Protein AF-A0A163IZD5-F1 (afdb_monomer)

Solvent-accessible surface area (backbone atoms only — not comparable to full-atom values): 11826 Å² total; per-residue (Å²): 109,70,66,59,50,54,53,51,47,51,53,47,50,55,51,39,52,50,50,53,55,50,51,56,51,38,63,76,67,68,58,55,70,70,59,52,55,54,45,51,55,49,44,55,51,43,53,52,53,49,52,51,53,49,54,53,49,52,54,47,50,54,54,51,65,76,58,60,75,79,86,60,71,90,82,60,59,55,81,28,48,69,87,51,91,68,54,59,88,94,51,72,64,25,87,34,44,64,61,47,51,54,52,44,53,48,51,36,54,76,70,71,46,59,53,65,83,42,46,67,66,45,47,52,66,19,30,71,78,31,71,67,58,44,52,51,39,56,76,76,52,55,94,64,84,60,46,47,74,58,46,50,52,52,52,39,58,75,61,22,54,72,63,35,37,50,50,30,51,53,49,60,73,68,64,70,83,54,99,85,55,55,66,67,62,48,50,53,52,50,53,53,43,51,51,51,31,58,57,48,66,59,72,80,111

Secondary structure (DSSP, 8-state):
-HHHHHHHHHHHHHHHHHHHHHHHHHHHTT--HHHHHHHHHHHHHHHHHHHHHHHHHHHHHHHHHTT------TTPPP--BTT-TT--TTSPPBSSHHHHHHHHHHHHHHTT--HHHHHHHHHHHHHTT-HHHHHHHHHHTTTS---HHHHHHHHHHHHTHHHHHHHHHHHHHH----TTS-HHHHHHHHHHHHHHHHHHTTS--

Radius of gyration: 31.73 Å; Cα contacts (8 Å, |Δi|>4): 146; chains: 1; bounding box: 68×37×87 Å

Nearest PDB structures (foldseek):
  8cwy-assembly1_B  TM=9.340E-01  e=9.723E-01  synthetic construct
  8cwy-assembly1_F  TM=9.052E-01  e=8.698E-01  synthetic construct
  8cwy-assembly1_H  TM=9.050E-01  e=1.149E+00  synthetic construct
  6b87-assembly1_A-2  TM=9.486E-01  e=1.518E+00  synthetic construct
  6x94-assembly1_A  TM=7.145E-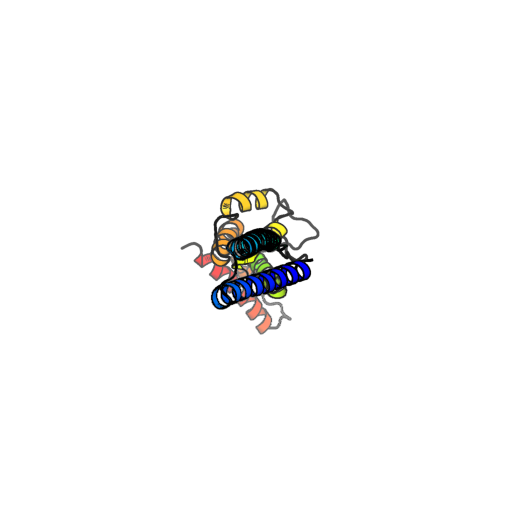01  e=3.132E+00  Methanosarcina mazei Go1

Mean predicted aligned error: 13.26 Å

pLDDT: mean 86.86, std 10.51, range [36.62, 97.0]

Structure (mmCI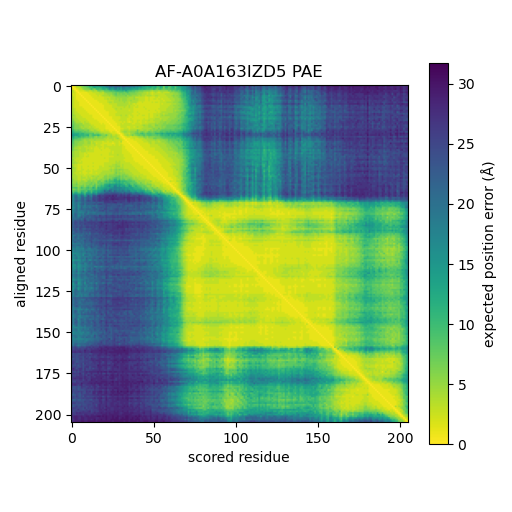F, N/CA/C/O backbone):
data_AF-A0A163IZD5-F1
#
_entry.id   AF-A0A163IZD5-F1
#
loop_
_atom_site.group_PDB
_atom_site.id
_atom_site.type_symbol
_atom_site.label_atom_id
_atom_site.label_alt_id
_atom_site.label_comp_id
_atom_site.label_asym_id
_atom_site.label_entity_id
_atom_site.label_seq_id
_atom_site.pdbx_PDB_ins_code
_atom_site.Cartn_x
_atom_site.Cartn_y
_atom_site.Cartn_z
_atom_site.occupancy
_atom_site.B_iso_or_equiv
_atom_site.auth_seq_id
_atom_site.auth_comp_id
_atom_site.auth_asym_id
_atom_site.auth_atom_id
_atom_site.pdbx_PDB_model_num
ATOM 1 N N . MET A 1 1 ? -6.064 -9.084 30.981 1.00 58.97 1 MET A N 1
ATOM 2 C CA . MET A 1 1 ? -6.571 -7.749 31.386 1.00 58.97 1 MET A CA 1
ATOM 3 C C . MET A 1 1 ? -7.933 -7.472 30.754 1.00 58.97 1 MET A C 1
ATOM 5 O O . MET A 1 1 ? -8.854 -7.180 31.496 1.00 58.97 1 MET A O 1
ATOM 9 N N . VAL A 1 2 ? -8.093 -7.632 29.431 1.00 63.34 2 VAL A N 1
ATOM 10 C CA . VAL A 1 2 ? -9.407 -7.524 28.755 1.00 63.34 2 VAL A CA 1
ATOM 11 C C . VAL A 1 2 ? -10.362 -8.642 29.182 1.00 63.34 2 VAL A C 1
ATOM 13 O O . VAL A 1 2 ? -11.496 -8.352 29.537 1.00 63.34 2 VAL A O 1
ATOM 16 N N . ASP A 1 3 ? -9.884 -9.888 29.254 1.00 74.62 3 ASP A N 1
ATOM 17 C CA . ASP A 1 3 ? -10.711 -11.030 29.686 1.00 74.62 3 ASP A CA 1
ATOM 18 C C . ASP A 1 3 ? -11.233 -10.843 31.118 1.00 74.62 3 ASP A C 1
ATOM 20 O O . ASP A 1 3 ? -12.408 -11.036 31.401 1.00 74.62 3 ASP A O 1
ATOM 24 N N . THR A 1 4 ? -10.385 -10.310 31.999 1.00 81.75 4 THR A N 1
ATOM 25 C CA . THR A 1 4 ? -10.730 -9.977 33.387 1.00 81.75 4 THR A CA 1
ATOM 26 C C . THR A 1 4 ? -11.803 -8.884 33.489 1.00 81.75 4 THR A C 1
ATOM 28 O O . THR A 1 4 ? -12.637 -8.921 34.394 1.00 81.75 4 THR A O 1
ATOM 31 N N . LEU A 1 5 ? -11.800 -7.906 32.573 1.00 82.75 5 LEU A N 1
ATOM 32 C CA . LEU A 1 5 ? -12.817 -6.850 32.505 1.00 82.75 5 LEU A CA 1
ATOM 33 C C . LEU A 1 5 ? -14.164 -7.400 32.006 1.00 82.75 5 LEU A C 1
ATOM 35 O O . LEU A 1 5 ? -15.208 -7.087 32.568 1.00 82.75 5 LEU A O 1
ATOM 39 N N . VAL A 1 6 ? -14.143 -8.269 30.995 1.00 87.06 6 VAL A N 1
ATOM 40 C CA . VAL A 1 6 ? -15.354 -8.935 30.484 1.00 87.06 6 VAL A CA 1
ATOM 41 C C . VAL A 1 6 ? -15.972 -9.842 31.552 1.00 87.06 6 VAL A C 1
ATOM 43 O O . VAL A 1 6 ? -17.185 -9.818 31.765 1.00 87.06 6 VAL A O 1
ATOM 46 N N . ASP A 1 7 ? -15.144 -10.587 32.285 1.00 88.69 7 ASP A N 1
ATOM 47 C CA . ASP A 1 7 ? -15.590 -11.446 33.382 1.00 88.69 7 ASP A CA 1
ATOM 48 C C . ASP A 1 7 ? -16.237 -10.649 34.519 1.00 88.69 7 ASP A C 1
ATOM 50 O O . ASP A 1 7 ? -17.283 -11.041 35.042 1.00 88.69 7 ASP A O 1
ATOM 54 N N . THR A 1 8 ? -15.658 -9.501 34.874 1.00 88.44 8 THR A N 1
ATOM 55 C CA . THR A 1 8 ? -16.213 -8.621 35.914 1.00 88.44 8 THR A CA 1
ATOM 56 C C . THR A 1 8 ? -17.492 -7.915 35.470 1.00 88.44 8 THR A C 1
ATOM 58 O O . THR A 1 8 ? -18.415 -7.782 36.276 1.00 88.44 8 THR A O 1
ATOM 61 N N . MET A 1 9 ? -17.608 -7.527 34.196 1.00 88.94 9 MET A N 1
ATOM 62 C CA . MET A 1 9 ? -18.856 -7.001 33.632 1.00 88.94 9 MET A CA 1
ATOM 63 C C . MET A 1 9 ? -19.981 -8.034 33.709 1.00 88.94 9 MET A C 1
ATOM 65 O O . MET A 1 9 ? -21.062 -7.721 34.206 1.00 88.94 9 MET A O 1
ATOM 69 N N . ARG A 1 10 ? -19.703 -9.276 33.294 1.00 91.56 10 ARG A N 1
ATOM 70 C CA . ARG A 1 10 ? -20.657 -10.389 33.356 1.00 91.56 10 ARG A CA 1
ATOM 71 C C . ARG A 1 10 ? -21.110 -10.675 34.789 1.00 91.56 10 ARG A C 1
ATOM 73 O O . ARG A 1 10 ? -22.307 -10.742 35.043 1.00 91.56 10 ARG A O 1
ATOM 80 N N . ALA A 1 11 ? -20.179 -10.752 35.739 1.00 91.94 11 ALA A N 1
ATOM 81 C CA . ALA A 1 11 ? -20.517 -10.950 37.150 1.00 91.94 11 ALA A CA 1
ATOM 82 C C . ALA A 1 11 ? -21.380 -9.802 37.716 1.00 91.94 11 ALA A C 1
ATOM 84 O O . ALA A 1 11 ? -22.306 -10.035 38.492 1.00 91.94 11 ALA A O 1
ATOM 85 N N . THR A 1 12 ? -21.109 -8.560 37.303 1.00 90.38 12 THR A N 1
ATOM 86 C CA . THR A 1 12 ? -21.896 -7.381 37.710 1.00 90.38 12 THR A CA 1
ATOM 87 C C . THR A 1 12 ? -23.309 -7.415 37.117 1.00 90.38 12 THR A C 1
ATOM 89 O O . THR A 1 12 ? -24.267 -7.026 37.784 1.00 90.38 12 THR A O 1
ATOM 92 N N . GLU A 1 13 ? -23.456 -7.901 35.883 1.00 92.31 13 GLU A N 1
ATOM 93 C CA . GLU A 1 13 ? -24.746 -8.068 35.206 1.00 92.31 13 GLU A CA 1
ATOM 94 C C . GLU A 1 13 ? -25.598 -9.160 35.864 1.00 92.31 13 GLU A C 1
ATOM 96 O O . GLU A 1 13 ? -26.774 -8.937 36.154 1.00 92.31 13 GLU A O 1
ATOM 101 N N . GLU A 1 14 ? -24.991 -10.302 36.190 1.00 93.19 14 GLU A N 1
ATOM 102 C CA . GLU A 1 14 ? -25.641 -11.381 36.941 1.00 93.19 14 GLU A CA 1
ATOM 103 C C . GLU A 1 14 ? -26.098 -10.914 38.329 1.00 93.19 14 GLU A C 1
ATOM 105 O O . GLU A 1 14 ? -27.206 -11.224 38.770 1.00 93.19 14 GLU A O 1
ATOM 110 N N . GLU A 1 15 ? -25.271 -10.135 39.027 1.00 92.12 15 GLU A N 1
ATOM 111 C CA . GLU A 1 15 ? -25.626 -9.583 40.334 1.00 92.12 15 GLU A CA 1
ATOM 112 C C . GLU A 1 15 ? -26.768 -8.561 40.228 1.00 92.12 15 GLU A C 1
ATOM 114 O O . GLU A 1 15 ? -27.688 -8.567 41.049 1.00 92.12 15 GLU A O 1
ATOM 119 N N . LEU A 1 16 ? -26.777 -7.728 39.182 1.00 91.81 16 LEU A N 1
ATOM 120 C CA . LEU A 1 16 ? -27.888 -6.818 38.911 1.00 91.81 16 LEU A CA 1
ATOM 121 C C . LEU A 1 16 ? -29.187 -7.601 38.672 1.00 91.81 16 LEU A C 1
ATOM 123 O O . LEU A 1 16 ? -30.202 -7.293 39.298 1.00 91.81 16 LEU A O 1
ATOM 127 N N . GLN A 1 17 ? -29.155 -8.659 37.860 1.00 91.81 17 GLN A N 1
ATOM 128 C CA . GLN A 1 17 ? -30.317 -9.526 37.634 1.00 91.81 17 GLN A CA 1
ATOM 129 C C . GLN A 1 17 ? -30.838 -10.151 38.934 1.00 91.81 17 GLN A C 1
ATOM 131 O O . GLN A 1 17 ? -32.048 -10.149 39.174 1.00 91.81 17 GLN A O 1
ATOM 136 N N . LYS A 1 18 ? -29.949 -10.606 39.827 1.00 92.38 18 LYS A N 1
ATOM 137 C CA . LYS A 1 18 ? -30.343 -11.111 41.154 1.00 92.38 18 LYS A CA 1
ATOM 138 C C . LYS A 1 18 ? -31.044 -10.042 41.991 1.00 92.38 18 LYS A C 1
ATOM 140 O O . LYS A 1 18 ? -32.047 -10.344 42.630 1.00 92.38 18 LYS A O 1
ATOM 145 N N . THR A 1 19 ? -30.573 -8.793 41.971 1.00 91.00 19 THR A N 1
ATOM 146 C CA . THR A 1 19 ? -31.232 -7.691 42.706 1.00 91.00 19 THR A CA 1
ATOM 147 C C . THR A 1 19 ? -32.578 -7.278 42.105 1.00 91.00 19 THR A C 1
ATOM 149 O O . THR A 1 19 ? -33.460 -6.794 42.817 1.00 91.00 19 THR A O 1
ATOM 152 N N . VAL A 1 20 ? -32.784 -7.491 40.804 1.00 89.81 20 VAL A N 1
ATOM 153 C CA . VAL A 1 20 ? -34.094 -7.312 40.159 1.00 89.81 20 VAL A CA 1
ATOM 154 C C . VAL A 1 20 ? -35.050 -8.434 40.569 1.00 89.81 20 VAL A C 1
ATOM 156 O O . VAL A 1 20 ? -36.180 -8.160 40.966 1.00 89.81 20 VAL A O 1
ATOM 159 N N . ALA A 1 21 ? -34.591 -9.686 40.576 1.00 90.50 21 ALA A N 1
ATOM 160 C CA . ALA A 1 21 ? -35.385 -10.812 41.070 1.00 90.50 21 ALA A CA 1
ATOM 161 C C . ALA A 1 21 ? -35.725 -10.666 42.568 1.00 90.50 21 ALA A C 1
ATOM 163 O O . ALA A 1 21 ? -36.847 -10.947 42.990 1.00 90.50 21 ALA A O 1
ATOM 164 N N . ALA A 1 22 ? -34.788 -10.160 43.375 1.00 89.12 22 ALA A N 1
ATOM 165 C CA . ALA A 1 22 ? -35.021 -9.861 44.786 1.00 89.12 22 ALA A CA 1
ATOM 166 C C . ALA A 1 22 ? -36.109 -8.792 44.978 1.00 89.12 22 ALA A C 1
ATOM 168 O O . ALA A 1 22 ? -36.955 -8.946 45.855 1.00 89.12 22 ALA A O 1
ATOM 169 N N . PHE A 1 23 ? -36.155 -7.764 44.122 1.00 88.38 23 PHE A N 1
ATOM 170 C CA . PHE A 1 23 ? -37.228 -6.763 44.135 1.00 88.38 23 PHE A CA 1
ATOM 171 C C . PHE A 1 23 ? -38.610 -7.401 43.950 1.00 88.38 23 PHE A C 1
ATOM 173 O O . PHE A 1 23 ? -39.530 -7.123 44.714 1.00 88.38 23 PHE A O 1
ATOM 180 N N . GLN A 1 24 ? -38.746 -8.314 42.984 1.00 88.56 24 GLN A N 1
ATOM 181 C CA . GLN A 1 24 ? -40.000 -9.037 42.741 1.00 88.56 24 GLN A CA 1
ATOM 182 C C . GLN A 1 24 ? -40.429 -9.859 43.966 1.00 88.56 24 GLN A C 1
ATOM 184 O O . GLN A 1 24 ? -41.607 -9.900 44.312 1.00 88.56 24 GLN A O 1
ATOM 189 N N . GLN A 1 25 ? -39.471 -10.467 44.670 1.00 89.31 25 GLN A N 1
ATOM 190 C CA . GLN A 1 25 ? -39.740 -11.206 45.907 1.00 89.31 25 GLN A CA 1
ATOM 191 C C . GLN A 1 25 ? -40.180 -10.298 47.064 1.00 89.31 25 GLN A C 1
ATOM 193 O O . GLN A 1 25 ? -41.021 -10.708 47.864 1.00 89.31 25 GLN A O 1
ATOM 198 N N . LEU A 1 26 ? -39.655 -9.073 47.155 1.00 89.88 26 LEU A N 1
ATOM 199 C CA . LEU A 1 26 ? -40.093 -8.084 48.149 1.00 89.88 26 LEU A CA 1
ATOM 200 C C . LEU A 1 26 ? -41.551 -7.658 47.922 1.00 89.88 26 LEU A C 1
ATOM 202 O O . LEU A 1 26 ? -42.291 -7.511 48.895 1.00 89.88 26 LEU A O 1
ATOM 206 N N . ILE A 1 27 ? -41.984 -7.545 46.658 1.00 87.06 27 ILE A N 1
ATOM 207 C CA . ILE A 1 27 ? -43.389 -7.280 46.298 1.00 87.06 27 ILE A CA 1
ATOM 208 C C . ILE A 1 27 ? -44.290 -8.415 46.794 1.00 87.06 27 ILE A C 1
ATOM 210 O O . ILE A 1 27 ? -45.276 -8.161 47.481 1.00 87.06 27 ILE A O 1
ATOM 214 N N . ILE A 1 28 ? -43.931 -9.669 46.495 1.00 88.88 28 ILE A N 1
ATOM 215 C CA . ILE A 1 28 ? -44.724 -10.851 46.879 1.00 88.88 28 ILE A CA 1
ATOM 216 C C . ILE A 1 28 ? -44.859 -10.966 48.404 1.00 88.88 28 ILE A C 1
ATOM 218 O O . ILE A 1 28 ? -45.906 -11.368 48.907 1.00 88.88 28 ILE A O 1
ATOM 222 N N . LYS A 1 29 ? -43.805 -10.616 49.148 1.00 89.06 29 LYS A N 1
ATOM 223 C CA . LYS A 1 29 ? -43.748 -10.750 50.612 1.00 89.06 29 LYS A CA 1
ATOM 224 C C . LYS A 1 29 ? -44.316 -9.553 51.380 1.00 89.06 29 LYS A C 1
ATOM 226 O O . LYS A 1 29 ? -44.345 -9.615 52.605 1.00 89.06 29 LYS A O 1
ATOM 231 N N . GLY A 1 30 ? -44.738 -8.484 50.700 1.00 85.62 30 GLY A N 1
ATOM 232 C CA . GLY A 1 30 ? -45.223 -7.265 51.356 1.00 85.62 30 GLY A CA 1
ATOM 233 C C . GLY A 1 30 ? -44.159 -6.608 52.241 1.00 85.62 30 GLY A C 1
ATOM 234 O O . GLY A 1 30 ? -44.434 -6.270 53.390 1.00 85.62 30 GLY A O 1
ATOM 235 N N . ALA A 1 31 ? -42.927 -6.500 51.735 1.00 88.31 31 ALA A N 1
ATOM 236 C CA . ALA A 1 31 ? -41.799 -5.948 52.482 1.00 88.31 31 ALA A CA 1
ATOM 237 C C . ALA A 1 31 ? -41.967 -4.454 52.820 1.00 88.31 31 ALA A C 1
ATOM 239 O O . ALA A 1 31 ? -42.833 -3.760 52.286 1.00 88.31 31 ALA A O 1
ATOM 240 N N . THR A 1 32 ? -41.118 -3.943 53.713 1.00 89.69 32 THR A N 1
ATOM 241 C CA . THR A 1 32 ? -41.196 -2.542 54.138 1.00 89.69 32 THR A CA 1
ATOM 242 C C . THR A 1 32 ? -40.611 -1.602 53.084 1.00 89.69 32 THR A C 1
ATOM 244 O O . THR A 1 32 ? -39.742 -1.989 52.303 1.00 89.69 32 THR A O 1
ATOM 247 N N . GLN A 1 33 ? -41.017 -0.327 53.102 1.00 87.62 33 GLN A N 1
ATOM 248 C CA . GLN A 1 33 ? -40.465 0.699 52.205 1.00 87.62 33 GLN A CA 1
ATOM 249 C C . GLN A 1 33 ? -38.930 0.771 52.272 1.00 87.62 33 GLN A C 1
ATOM 251 O O . GLN A 1 33 ? -38.260 0.904 51.254 1.00 87.62 33 GLN A O 1
ATOM 256 N N . LYS A 1 34 ? -38.362 0.584 53.468 1.00 90.69 34 LYS A N 1
ATOM 257 C CA . LYS A 1 34 ? -36.913 0.591 53.690 1.00 90.69 34 LYS A CA 1
ATOM 258 C C . LYS A 1 34 ? -36.189 -0.523 52.920 1.00 90.69 34 LYS A C 1
ATOM 260 O O . LYS A 1 34 ? -35.058 -0.317 52.482 1.00 90.69 34 LYS A O 1
ATOM 265 N N . ASP A 1 35 ? -36.826 -1.682 52.749 1.00 86.50 35 ASP A N 1
ATOM 266 C CA . ASP A 1 35 ? -36.262 -2.813 52.004 1.00 86.50 35 ASP A CA 1
ATOM 267 C C . ASP A 1 35 ? -36.266 -2.541 50.494 1.00 86.50 35 ASP A C 1
ATOM 269 O O . ASP A 1 35 ? -35.299 -2.864 49.797 1.00 86.50 35 ASP A O 1
ATOM 273 N N . PHE A 1 36 ? -37.319 -1.883 49.996 1.00 86.75 36 PHE A N 1
ATOM 274 C CA . PHE A 1 36 ? -37.397 -1.424 48.610 1.00 86.75 36 PHE A CA 1
ATOM 275 C C . PHE A 1 36 ? -36.333 -0.368 48.302 1.00 86.75 36 PHE A C 1
ATOM 277 O O . PHE A 1 36 ? -35.576 -0.541 47.344 1.00 86.75 36 PHE A O 1
ATOM 284 N N . ASP A 1 37 ? -36.199 0.651 49.154 1.00 89.00 37 ASP A N 1
ATOM 285 C CA . ASP A 1 37 ? -35.209 1.722 48.990 1.00 89.00 37 ASP A CA 1
ATOM 286 C C . ASP A 1 37 ? -33.770 1.165 48.992 1.00 89.00 37 ASP A C 1
ATOM 288 O O . ASP A 1 37 ? -32.909 1.580 48.208 1.00 89.00 37 ASP A O 1
ATOM 292 N N . ALA A 1 38 ? -33.487 0.183 49.859 1.00 89.88 38 ALA A N 1
ATOM 293 C CA . ALA A 1 38 ? -32.184 -0.475 49.917 1.00 89.88 38 ALA A CA 1
ATOM 294 C C . ALA A 1 38 ? -31.874 -1.261 48.632 1.00 89.88 38 ALA A C 1
ATOM 296 O O . ALA A 1 38 ? -30.744 -1.217 48.130 1.00 89.88 38 ALA A O 1
ATOM 297 N N . ASN A 1 39 ? -32.870 -1.960 48.083 1.00 90.56 39 ASN A N 1
ATOM 298 C CA . ASN A 1 39 ? -32.714 -2.716 46.848 1.00 90.56 39 ASN A CA 1
ATOM 299 C C . ASN A 1 39 ? -32.553 -1.798 45.627 1.00 90.56 39 ASN A C 1
ATOM 301 O O . ASN A 1 39 ? -31.664 -2.024 44.805 1.00 90.56 39 ASN A O 1
ATOM 305 N N . GLU A 1 40 ? -33.339 -0.725 45.539 1.00 90.31 40 GLU A N 1
ATOM 306 C CA . GLU A 1 40 ? -33.233 0.279 44.475 1.00 90.31 40 GLU A CA 1
ATOM 307 C C . GLU A 1 40 ? -31.857 0.964 44.487 1.00 90.31 40 GLU A C 1
ATOM 309 O O . GLU A 1 40 ? -31.196 1.082 43.451 1.00 90.31 40 GLU A O 1
ATOM 314 N N . LYS A 1 41 ? -31.338 1.312 45.672 1.00 92.38 41 LYS A N 1
ATOM 315 C CA . LYS A 1 41 ? -29.982 1.864 45.817 1.00 92.38 41 LYS A CA 1
ATOM 316 C C . LYS A 1 41 ? -28.899 0.891 45.336 1.00 92.38 41 LYS A C 1
ATOM 318 O O . LYS A 1 41 ? -27.899 1.317 44.742 1.00 92.38 41 LYS A O 1
ATOM 323 N N . ARG A 1 42 ? -29.086 -0.413 45.568 1.00 90.69 42 ARG A N 1
ATOM 324 C CA . ARG A 1 42 ? -28.165 -1.460 45.098 1.00 90.69 42 ARG A CA 1
ATOM 325 C C . ARG A 1 42 ? -28.223 -1.603 43.576 1.00 90.69 42 ARG A C 1
ATOM 327 O O . ARG A 1 42 ? -27.167 -1.591 42.945 1.00 90.69 42 ARG A O 1
ATOM 334 N N . GLN A 1 43 ? -29.420 -1.625 42.988 1.00 90.94 43 GLN A N 1
ATOM 335 C CA . GLN A 1 43 ? -29.607 -1.625 41.532 1.00 90.94 43 GLN A CA 1
ATOM 336 C C . GLN A 1 43 ? -28.958 -0.397 40.880 1.00 90.94 43 GLN A C 1
ATOM 338 O O . GLN A 1 43 ? -28.189 -0.537 39.931 1.00 90.94 43 GLN A O 1
ATOM 343 N N . ALA A 1 44 ? -29.183 0.800 41.430 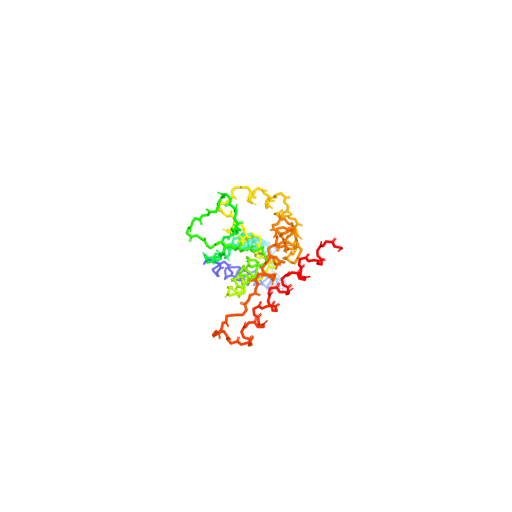1.00 91.25 44 ALA A N 1
ATOM 344 C CA . ALA A 1 44 ? -28.603 2.038 40.915 1.00 91.25 44 ALA A CA 1
ATOM 345 C C . ALA A 1 44 ? -27.066 2.025 40.954 1.00 91.25 44 ALA A C 1
ATOM 347 O O . ALA A 1 44 ? -26.413 2.508 40.028 1.00 91.25 44 ALA A O 1
ATOM 348 N N . THR A 1 45 ? -26.475 1.459 42.009 1.00 92.69 45 THR A N 1
ATOM 349 C CA . THR A 1 45 ? -25.016 1.320 42.131 1.00 92.69 45 THR A CA 1
ATOM 350 C C . THR A 1 45 ? -24.454 0.373 41.072 1.00 92.69 45 THR A C 1
ATOM 352 O O . THR A 1 45 ? -23.514 0.736 40.364 1.00 92.69 45 THR A O 1
ATOM 355 N N . LEU A 1 46 ? -25.055 -0.811 40.927 1.00 90.69 46 LEU A N 1
ATOM 356 C CA . LEU A 1 46 ? -24.626 -1.822 39.960 1.00 90.69 46 LEU A CA 1
ATOM 357 C C . LEU A 1 46 ? -24.793 -1.331 38.516 1.00 90.69 46 LEU A C 1
ATOM 359 O O . LEU A 1 46 ? -23.869 -1.458 37.717 1.00 90.69 46 LEU A O 1
ATOM 363 N N . ALA A 1 47 ? -25.912 -0.676 38.196 1.00 92.25 47 ALA A N 1
ATOM 364 C CA . ALA A 1 47 ? -26.156 -0.107 36.872 1.00 92.25 47 ALA A CA 1
ATOM 365 C C . ALA A 1 47 ? -25.125 0.974 36.498 1.00 92.25 47 ALA A C 1
ATOM 367 O O . ALA A 1 47 ? -24.626 0.999 35.372 1.00 92.25 47 ALA A O 1
ATOM 368 N N . ARG A 1 48 ? -24.752 1.848 37.447 1.00 92.81 48 ARG A N 1
ATOM 369 C CA . ARG A 1 48 ? -23.698 2.857 37.228 1.00 92.81 48 ARG A CA 1
ATOM 370 C C . ARG A 1 48 ? -22.328 2.220 37.017 1.00 92.81 48 ARG A C 1
ATOM 372 O O . ARG A 1 48 ? -21.584 2.685 36.157 1.00 92.81 48 ARG A O 1
ATOM 379 N N . ALA A 1 49 ? -21.992 1.188 37.791 1.00 91.44 49 ALA A N 1
ATOM 380 C CA . ALA A 1 49 ? -20.731 0.467 37.639 1.00 91.44 49 ALA A CA 1
ATOM 381 C C . ALA A 1 49 ? -20.642 -0.205 36.261 1.00 91.44 49 ALA A C 1
ATOM 383 O O . ALA A 1 49 ? -19.654 -0.027 35.554 1.00 91.44 49 ALA A O 1
ATOM 384 N N . LEU A 1 50 ? -21.713 -0.881 35.842 1.00 91.94 50 LEU A N 1
ATOM 385 C CA . LEU A 1 50 ? -21.794 -1.571 34.557 1.00 91.94 50 LEU A CA 1
ATOM 386 C C . LEU A 1 50 ? -21.707 -0.593 33.376 1.00 91.94 50 LEU A C 1
ATOM 388 O O . LEU A 1 50 ? -21.000 -0.863 32.408 1.00 91.94 50 LEU A O 1
ATOM 392 N N . LYS A 1 51 ? -22.352 0.578 33.480 1.00 92.38 51 LYS A N 1
ATOM 393 C CA . LYS A 1 51 ? -22.235 1.648 32.478 1.00 92.38 51 LYS A CA 1
ATOM 394 C C . LYS A 1 51 ? -20.787 2.122 32.309 1.00 92.38 51 LYS A C 1
ATOM 396 O O . LYS A 1 51 ? -20.304 2.162 31.184 1.00 92.38 51 LYS A O 1
ATOM 401 N N . ARG A 1 52 ? -20.085 2.417 33.409 1.00 90.94 52 ARG A N 1
ATOM 402 C CA . ARG A 1 52 ? -18.675 2.849 33.364 1.00 90.94 52 ARG A CA 1
ATOM 403 C C . ARG A 1 52 ? -17.770 1.787 32.742 1.00 90.94 52 ARG A C 1
ATOM 405 O O . ARG A 1 52 ? -16.967 2.103 31.877 1.00 90.94 52 ARG A O 1
ATOM 412 N N . MET A 1 53 ? -17.943 0.522 33.132 1.00 90.75 53 MET A N 1
ATOM 413 C CA . MET A 1 53 ? -17.151 -0.578 32.572 1.00 90.75 53 M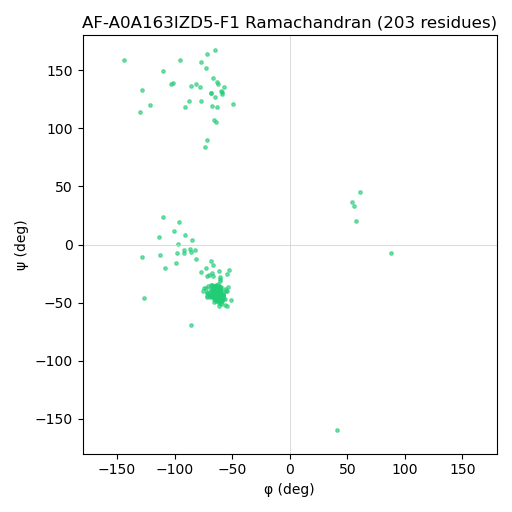ET A CA 1
ATOM 414 C C . MET A 1 53 ? -17.389 -0.760 31.064 1.00 90.75 53 MET A C 1
ATOM 416 O O . MET A 1 53 ? -16.440 -1.049 30.338 1.00 90.75 53 MET A O 1
ATOM 420 N N . LYS A 1 54 ? -18.626 -0.560 30.579 1.00 90.00 54 LYS A N 1
ATOM 421 C CA . LYS A 1 54 ? -18.936 -0.567 29.137 1.00 90.00 54 LYS A CA 1
ATOM 422 C C . LYS A 1 54 ? -18.235 0.572 28.398 1.00 90.00 54 LYS A C 1
ATOM 424 O O . LYS A 1 54 ? -17.580 0.308 27.396 1.00 90.00 54 LYS A O 1
ATOM 429 N N . GLU A 1 55 ? -18.317 1.796 28.917 1.00 89.31 55 GLU A N 1
ATOM 430 C CA . GLU A 1 55 ? -17.651 2.972 28.334 1.00 89.31 55 GLU A CA 1
ATOM 431 C C . GLU A 1 55 ? -16.122 2.781 28.260 1.00 89.31 55 GLU A C 1
ATOM 433 O O . GLU A 1 55 ? -15.502 3.058 27.231 1.00 89.31 55 GLU A O 1
ATOM 438 N N . ASP A 1 56 ? -15.512 2.228 29.313 1.00 86.06 56 ASP A N 1
ATOM 439 C CA . ASP A 1 56 ? -14.078 1.918 29.345 1.00 86.06 56 ASP A CA 1
ATOM 440 C C . ASP A 1 56 ? -13.697 0.822 28.334 1.00 86.06 56 ASP A C 1
ATOM 442 O O . ASP A 1 56 ? -12.660 0.914 27.667 1.00 86.06 56 ASP A O 1
ATOM 446 N N . PHE A 1 57 ? -14.534 -0.212 28.192 1.00 85.06 57 PHE A N 1
ATOM 447 C CA . PHE A 1 57 ? -14.321 -1.290 27.227 1.00 85.06 57 PHE A CA 1
ATOM 448 C C . PHE A 1 57 ? -14.431 -0.790 25.783 1.00 85.06 57 PHE A C 1
ATOM 450 O O . PHE A 1 57 ? -13.559 -1.086 24.966 1.00 85.06 57 PHE A O 1
ATOM 457 N N . GLU A 1 58 ? -15.449 0.011 25.470 1.00 85.00 58 GLU A N 1
ATOM 458 C CA . GLU A 1 58 ? -15.620 0.645 24.159 1.00 85.00 58 GLU A CA 1
ATOM 459 C C . GLU A 1 58 ? -14.436 1.564 23.831 1.00 85.00 58 GLU A C 1
ATOM 461 O O . GLU A 1 58 ? -13.843 1.462 22.754 1.00 85.00 58 GLU A O 1
ATOM 466 N N . GLY A 1 59 ? -14.004 2.389 24.790 1.00 82.12 59 GLY A N 1
ATOM 467 C CA . GLY A 1 59 ? -12.818 3.231 24.645 1.00 82.12 59 G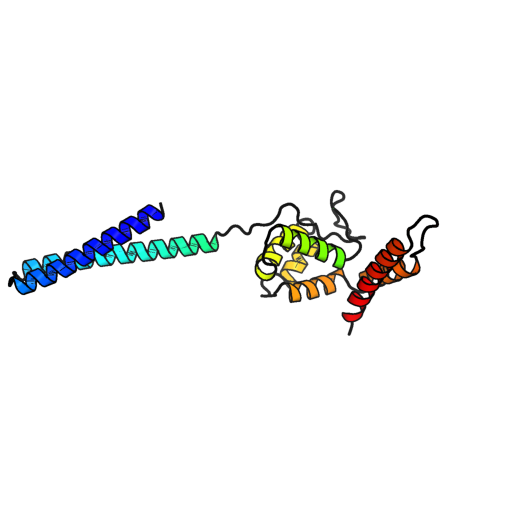LY A CA 1
ATOM 468 C C . GLY A 1 59 ? -11.530 2.429 24.422 1.00 82.12 59 GLY A C 1
ATOM 469 O O . GLY A 1 59 ? -10.661 2.846 23.651 1.00 82.12 59 GLY A O 1
ATOM 470 N N . TYR A 1 60 ? -11.394 1.263 25.059 1.00 79.25 60 TYR A N 1
ATOM 471 C CA . TYR A 1 60 ? -10.270 0.353 24.835 1.00 79.25 60 TYR A CA 1
ATOM 472 C C . TYR A 1 60 ? -10.311 -0.289 23.442 1.00 79.25 60 TYR A C 1
ATOM 474 O O . TYR A 1 60 ? -9.275 -0.345 22.776 1.00 79.25 60 TYR A O 1
ATOM 482 N N . GLN A 1 61 ? -11.482 -0.736 22.976 1.00 74.25 61 GLN A N 1
ATOM 483 C CA . GLN A 1 61 ? -11.636 -1.313 21.637 1.00 74.25 61 GLN A CA 1
ATOM 484 C C . GLN A 1 61 ? -11.325 -0.285 20.548 1.00 74.25 61 GLN A C 1
ATOM 486 O O . GLN A 1 61 ? -10.510 -0.569 19.676 1.00 74.25 61 GLN A O 1
ATOM 491 N N . LEU A 1 62 ? -11.841 0.941 20.668 1.00 71.62 62 LEU A N 1
ATOM 492 C CA . LEU A 1 62 ? -11.528 2.044 19.751 1.00 71.62 62 LEU A CA 1
ATOM 493 C C . LEU A 1 62 ? -10.022 2.336 19.699 1.00 71.62 62 LEU A C 1
ATOM 495 O O . LEU A 1 62 ? -9.438 2.498 18.628 1.00 71.62 62 LEU A O 1
ATOM 499 N N . LYS A 1 63 ? -9.351 2.358 20.857 1.00 67.56 63 LYS A N 1
ATOM 500 C CA . LYS A 1 63 ? -7.890 2.526 20.916 1.00 67.56 63 LYS A CA 1
ATOM 501 C C . LYS A 1 63 ? -7.143 1.353 20.288 1.00 67.56 63 LYS A C 1
ATOM 503 O O . LYS A 1 63 ? -6.095 1.573 19.693 1.00 67.56 63 LYS A O 1
ATOM 508 N N . LYS A 1 64 ? -7.644 0.124 20.422 1.00 63.78 64 LYS A N 1
ATOM 509 C CA . LYS A 1 64 ? -7.040 -1.080 19.838 1.00 63.78 64 LYS A CA 1
ATOM 510 C C . LYS A 1 64 ? -7.218 -1.126 18.320 1.00 63.78 64 LYS A C 1
ATOM 512 O O . LYS A 1 64 ? -6.270 -1.466 17.620 1.00 63.78 64 LYS A O 1
ATOM 517 N N . GLU A 1 65 ? -8.385 -0.746 17.812 1.00 58.66 65 GLU A N 1
ATOM 518 C CA . GLU A 1 65 ? -8.653 -0.632 16.374 1.00 58.66 65 GLU A CA 1
ATOM 519 C C . GLU A 1 65 ? -7.783 0.445 15.724 1.00 58.66 65 GLU A C 1
ATOM 521 O O . GLU A 1 65 ? -7.147 0.178 14.706 1.00 58.66 65 GLU A O 1
ATOM 526 N N . ASN A 1 66 ? -7.640 1.601 16.377 1.00 57.69 66 ASN A N 1
ATOM 527 C CA . ASN A 1 66 ? -6.752 2.677 15.927 1.00 57.69 66 ASN A CA 1
ATOM 528 C C . ASN A 1 66 ? -5.256 2.327 16.027 1.00 57.69 66 ASN A C 1
ATOM 530 O O . ASN A 1 66 ? -4.420 3.019 15.454 1.00 57.69 66 ASN A O 1
ATOM 534 N N . LYS A 1 67 ? -4.904 1.263 16.757 1.00 51.03 67 LYS A N 1
ATOM 535 C CA . LYS A 1 67 ? -3.526 0.798 16.966 1.00 51.03 67 LYS A CA 1
ATOM 536 C C . LYS A 1 67 ? -3.239 -0.521 16.246 1.00 51.03 67 LYS A C 1
ATOM 538 O O . LYS A 1 67 ? -2.339 -1.253 16.657 1.00 51.03 67 LYS A O 1
ATOM 543 N N . LYS A 1 68 ? -3.983 -0.851 15.184 1.00 54.62 68 LYS A N 1
ATOM 544 C CA . LYS A 1 68 ? -3.521 -1.865 14.230 1.00 54.62 68 LYS A CA 1
ATOM 545 C C . LYS A 1 68 ? -2.251 -1.326 13.576 1.00 54.62 68 LYS A C 1
ATOM 547 O O . LYS A 1 68 ? -2.316 -0.406 12.767 1.00 54.62 68 LYS A O 1
ATOM 552 N N . GLU A 1 69 ? -1.098 -1.862 13.973 1.00 56.19 69 GLU A N 1
ATOM 553 C CA . GLU A 1 69 ? 0.153 -1.647 13.251 1.00 56.19 69 GLU A CA 1
ATOM 554 C C . GLU A 1 69 ? -0.100 -1.938 11.775 1.00 56.19 69 GLU A C 1
ATOM 556 O O . GLU A 1 69 ? -0.531 -3.034 11.409 1.00 56.19 69 GLU A O 1
ATOM 561 N N . VAL A 1 70 ? 0.133 -0.939 10.928 1.00 64.00 70 VAL A N 1
ATOM 562 C CA . VAL A 1 70 ? 0.111 -1.162 9.491 1.00 64.00 70 VAL A CA 1
ATOM 563 C C . VAL A 1 70 ? 1.288 -2.082 9.192 1.00 64.00 70 VAL A C 1
ATOM 565 O O . VAL A 1 70 ? 2.445 -1.683 9.319 1.00 64.00 70 VAL A O 1
ATOM 568 N N . ASN A 1 71 ? 0.995 -3.344 8.881 1.00 77.81 71 ASN A N 1
ATOM 569 C CA . ASN A 1 71 ? 2.011 -4.347 8.600 1.00 77.81 71 ASN A CA 1
ATOM 570 C C . ASN A 1 71 ? 2.647 -4.045 7.236 1.00 77.81 71 ASN A C 1
ATOM 572 O O . ASN A 1 71 ? 2.148 -4.478 6.199 1.00 77.81 71 ASN A O 1
ATOM 576 N N . VAL A 1 72 ? 3.712 -3.240 7.240 1.00 86.44 72 VAL A N 1
ATOM 577 C CA . VAL A 1 72 ? 4.454 -2.852 6.036 1.00 86.44 72 VAL A CA 1
ATOM 578 C C . VAL A 1 72 ? 5.593 -3.852 5.795 1.00 86.44 72 VAL A C 1
ATOM 580 O O . VAL A 1 72 ? 6.497 -3.959 6.633 1.00 86.44 72 VAL A O 1
ATOM 583 N N . PRO A 1 73 ? 5.605 -4.578 4.661 1.00 90.56 73 PRO A N 1
ATOM 584 C CA . PRO A 1 73 ? 6.654 -5.544 4.371 1.00 90.56 73 PRO A CA 1
ATOM 585 C C . PRO A 1 73 ? 8.038 -4.905 4.227 1.00 90.56 73 PRO A C 1
ATOM 587 O O . PRO A 1 73 ? 8.210 -3.878 3.574 1.00 90.56 73 PRO A O 1
ATOM 590 N N . LYS A 1 74 ? 9.069 -5.563 4.769 1.00 88.62 74 LYS A N 1
ATOM 591 C CA . LYS A 1 74 ? 10.464 -5.083 4.687 1.00 88.62 74 LYS A CA 1
ATOM 592 C C . LYS A 1 74 ? 11.091 -5.239 3.298 1.00 88.62 74 LYS A C 1
ATOM 594 O O . LYS A 1 74 ? 12.095 -4.597 3.013 1.00 88.62 74 LYS A O 1
ATOM 599 N N . ASN A 1 75 ? 10.537 -6.113 2.459 1.00 91.88 75 ASN A N 1
ATOM 600 C CA . ASN A 1 75 ? 11.047 -6.433 1.124 1.00 91.88 75 ASN A CA 1
ATOM 601 C C . ASN A 1 75 ? 10.361 -5.638 0.002 1.00 91.88 75 ASN A C 1
ATOM 603 O O . ASN A 1 75 ? 10.406 -6.063 -1.151 1.00 91.88 75 ASN A O 1
ATOM 607 N N . LEU A 1 76 ? 9.708 -4.518 0.324 1.00 94.06 76 LEU A N 1
ATOM 608 C CA . LEU A 1 76 ? 9.106 -3.656 -0.689 1.00 94.06 76 LEU A CA 1
ATOM 609 C C . LEU A 1 76 ? 10.175 -3.091 -1.643 1.00 94.06 76 LEU A C 1
ATOM 611 O O . LEU A 1 76 ? 11.250 -2.678 -1.188 1.00 94.06 76 LEU A O 1
ATOM 615 N N . PRO A 1 77 ? 9.901 -3.055 -2.961 1.00 95.94 77 PRO A N 1
ATOM 616 C CA . PRO A 1 77 ? 10.814 -2.452 -3.922 1.00 95.94 77 PRO A CA 1
ATOM 617 C C . PRO A 1 77 ? 10.904 -0.940 -3.693 1.00 95.94 77 PRO A C 1
ATOM 619 O O . PRO A 1 77 ? 9.908 -0.288 -3.395 1.00 95.94 77 PRO A O 1
ATOM 622 N N . ALA A 1 78 ? 12.085 -0.351 -3.873 1.00 95.88 78 ALA A N 1
ATOM 623 C CA . ALA A 1 78 ? 12.189 1.105 -3.940 1.00 95.88 78 ALA A CA 1
ATOM 624 C C . ALA A 1 78 ? 11.741 1.592 -5.321 1.00 95.88 78 ALA A C 1
ATOM 626 O O . ALA A 1 78 ? 12.154 1.019 -6.327 1.00 95.88 78 ALA A O 1
ATOM 627 N N . LEU A 1 79 ? 10.935 2.655 -5.382 1.00 95.44 79 LEU A N 1
ATOM 628 C CA . LEU A 1 79 ? 10.569 3.277 -6.658 1.00 95.44 79 LEU A CA 1
ATOM 629 C C . LEU A 1 79 ? 11.760 4.061 -7.223 1.00 95.44 79 LEU A C 1
ATOM 631 O O . LEU A 1 79 ? 11.860 5.268 -7.026 1.00 95.44 79 LEU A O 1
ATOM 635 N N . GLN A 1 80 ? 12.651 3.358 -7.912 1.00 94.19 80 GLN A N 1
ATOM 636 C CA . GLN A 1 80 ? 13.808 3.924 -8.596 1.00 94.19 80 GLN A CA 1
ATOM 637 C C . GLN A 1 80 ? 13.728 3.571 -10.072 1.00 94.19 80 GLN A C 1
ATOM 639 O O . GLN A 1 80 ? 13.735 2.389 -10.412 1.00 94.19 80 GLN A O 1
ATOM 644 N N . LEU A 1 81 ? 13.673 4.574 -10.937 1.00 91.44 81 LEU A N 1
ATOM 645 C CA . LEU A 1 81 ? 13.711 4.389 -12.382 1.00 91.44 81 LEU A CA 1
ATOM 646 C C . LEU A 1 81 ? 15.132 4.558 -12.929 1.00 91.44 81 LEU A C 1
ATOM 648 O O . LEU A 1 81 ? 16.005 5.162 -12.297 1.00 91.44 81 LEU A O 1
ATOM 652 N N . GLU A 1 82 ? 15.398 4.000 -14.108 1.00 87.75 82 GLU A N 1
ATOM 653 C CA . GLU A 1 82 ? 16.629 4.310 -14.834 1.00 87.75 82 GLU A CA 1
ATOM 654 C C . GLU A 1 82 ? 16.715 5.821 -15.116 1.00 87.75 82 GLU A C 1
ATOM 656 O O . GLU A 1 82 ? 15.757 6.445 -15.556 1.00 87.75 82 GLU A O 1
ATOM 661 N N . GLY A 1 83 ? 17.865 6.432 -14.817 1.00 81.62 83 GLY A N 1
ATOM 662 C CA . GLY A 1 83 ? 18.067 7.880 -14.958 1.00 81.62 83 GLY A CA 1
ATOM 663 C C . GLY A 1 83 ? 17.682 8.729 -13.738 1.00 81.62 83 GLY A C 1
ATOM 664 O O . GLY A 1 83 ? 18.030 9.910 -13.712 1.00 81.62 83 GLY A O 1
ATOM 665 N N . ASP A 1 84 ? 17.057 8.147 -12.705 1.00 86.38 84 ASP A N 1
ATOM 666 C CA . ASP A 1 84 ? 16.781 8.850 -11.445 1.00 86.38 84 ASP A CA 1
ATOM 667 C C . ASP A 1 84 ? 18.085 9.348 -10.790 1.00 86.38 84 ASP A C 1
ATOM 669 O O . ASP A 1 84 ? 19.053 8.597 -10.609 1.00 86.38 84 ASP A O 1
ATOM 673 N N . LYS A 1 85 ? 18.106 10.634 -10.416 1.00 84.06 85 LYS A N 1
ATOM 674 C CA . LYS A 1 85 ? 19.269 11.302 -9.796 1.00 84.06 85 LYS A CA 1
ATOM 675 C C . LYS A 1 85 ? 19.442 10.943 -8.319 1.00 84.06 85 LYS A C 1
ATOM 677 O O . LYS A 1 85 ? 20.536 11.047 -7.777 1.00 84.06 85 LYS A O 1
ATOM 682 N N . ASP A 1 86 ? 18.357 10.528 -7.688 1.00 86.25 86 ASP A N 1
ATOM 683 C CA . ASP A 1 86 ? 18.192 10.184 -6.277 1.00 86.25 86 ASP A CA 1
ATOM 684 C C . ASP A 1 86 ? 18.218 8.664 -6.028 1.00 86.25 86 ASP A C 1
ATOM 686 O O . ASP A 1 86 ? 17.894 8.189 -4.939 1.00 86.25 86 ASP A O 1
ATOM 690 N N . ALA A 1 87 ? 18.619 7.878 -7.031 1.00 87.69 87 ALA A N 1
ATOM 691 C CA . ALA A 1 87 ? 18.637 6.428 -6.930 1.00 87.69 87 ALA A CA 1
ATOM 692 C C . ALA A 1 87 ? 19.708 5.925 -5.946 1.00 87.69 87 ALA A C 1
ATOM 694 O O . ALA A 1 87 ? 20.896 6.238 -6.065 1.00 87.69 87 ALA A O 1
ATOM 695 N N . VAL A 1 88 ? 19.307 5.043 -5.028 1.00 90.00 88 VAL A N 1
ATOM 696 C CA . VAL A 1 88 ? 20.222 4.358 -4.110 1.00 90.00 88 VAL A CA 1
ATOM 697 C C . VAL A 1 88 ? 20.946 3.232 -4.863 1.00 90.00 88 VAL A C 1
ATOM 699 O O . VAL A 1 88 ? 20.275 2.333 -5.379 1.00 90.00 88 VAL A O 1
ATOM 702 N N . PRO A 1 89 ? 22.296 3.214 -4.903 1.00 87.62 89 PRO A N 1
ATOM 703 C CA . PRO A 1 89 ? 23.057 2.249 -5.706 1.00 87.62 89 PRO A CA 1
ATOM 704 C C . PRO A 1 89 ? 22.828 0.778 -5.343 1.00 87.62 89 PRO A C 1
ATOM 706 O O . PRO A 1 89 ? 22.941 -0.090 -6.201 1.00 87.62 89 PRO A O 1
ATOM 709 N N . SER A 1 90 ? 22.516 0.486 -4.079 1.00 89.12 90 SER A N 1
ATOM 710 C CA . SER A 1 90 ? 22.299 -0.878 -3.584 1.00 89.12 90 SER A CA 1
ATOM 711 C C . SER A 1 90 ? 20.897 -1.428 -3.859 1.00 89.12 90 SER A C 1
ATOM 713 O O . SER A 1 90 ? 20.628 -2.584 -3.535 1.00 89.12 90 SER A O 1
ATOM 715 N N . LYS A 1 91 ? 19.992 -0.620 -4.425 1.00 89.94 91 LYS A N 1
ATOM 716 C CA . LYS A 1 91 ? 18.609 -1.011 -4.707 1.00 89.94 91 LYS A CA 1
ATOM 717 C C . LYS A 1 91 ? 18.369 -1.148 -6.207 1.00 89.94 91 LYS A C 1
ATOM 719 O O . LYS A 1 91 ? 18.973 -0.443 -7.013 1.00 89.94 91 LYS A O 1
ATOM 724 N N . THR A 1 92 ? 17.457 -2.047 -6.568 1.00 91.50 92 THR A N 1
ATOM 725 C CA . THR A 1 92 ? 17.048 -2.284 -7.956 1.00 91.50 92 THR A CA 1
ATOM 726 C C . THR A 1 92 ? 16.529 -1.001 -8.598 1.00 91.50 92 THR A C 1
ATOM 728 O O . THR A 1 92 ? 15.753 -0.268 -7.986 1.00 91.50 92 THR A O 1
ATOM 731 N N . LYS A 1 93 ? 16.958 -0.748 -9.836 1.00 92.62 93 LYS A N 1
ATOM 732 C CA . LYS A 1 93 ? 16.378 0.270 -10.714 1.00 92.62 93 LYS A CA 1
ATOM 733 C C . LYS A 1 93 ? 15.474 -0.429 -11.718 1.00 92.62 93 LYS A C 1
ATOM 735 O O . LYS A 1 93 ? 15.821 -1.504 -12.201 1.00 92.62 93 LYS A O 1
ATOM 740 N N . PHE A 1 94 ? 14.326 0.165 -11.989 1.00 91.56 94 PHE A N 1
ATOM 741 C CA . PHE A 1 94 ? 13.341 -0.340 -12.929 1.00 91.56 94 PHE A CA 1
ATOM 742 C C . PHE A 1 94 ? 13.426 0.451 -14.227 1.00 91.56 94 PHE A C 1
ATOM 744 O O . PHE A 1 94 ? 13.524 1.675 -14.213 1.00 91.56 94 PHE A O 1
ATOM 751 N N . GLU A 1 95 ? 13.344 -0.242 -15.353 1.00 87.81 95 GLU A N 1
ATOM 752 C CA . GLU A 1 95 ? 13.389 0.400 -16.665 1.00 87.81 95 GLU A CA 1
ATOM 753 C C . GLU A 1 95 ? 12.103 1.184 -16.956 1.00 87.81 95 GLU A C 1
ATOM 755 O O . GLU A 1 95 ? 12.113 2.160 -17.696 1.00 87.81 95 GLU A O 1
ATOM 760 N N . THR A 1 96 ? 10.981 0.769 -16.359 1.00 89.56 96 THR A N 1
ATOM 761 C CA . THR A 1 96 ? 9.680 1.437 -16.500 1.00 89.56 96 THR A CA 1
ATOM 762 C C . THR A 1 96 ? 8.886 1.387 -15.201 1.00 89.56 96 THR A C 1
ATOM 764 O O . THR A 1 96 ? 9.074 0.499 -14.360 1.00 89.56 96 THR A O 1
ATOM 767 N N . ILE A 1 97 ? 7.928 2.306 -15.062 1.00 92.38 97 ILE A N 1
ATOM 768 C CA . ILE A 1 97 ? 7.007 2.312 -13.922 1.00 92.38 97 ILE A CA 1
ATOM 769 C C . ILE A 1 97 ? 6.164 1.032 -13.842 1.00 92.38 97 ILE A C 1
ATOM 771 O O . ILE A 1 97 ? 5.840 0.577 -12.748 1.00 92.38 97 ILE A O 1
ATOM 775 N N . ASP A 1 98 ? 5.834 0.415 -14.980 1.00 90.44 98 ASP A N 1
ATOM 776 C CA . ASP A 1 98 ? 5.053 -0.823 -15.011 1.00 90.44 98 ASP A CA 1
ATOM 777 C C . ASP A 1 98 ? 5.776 -1.958 -14.286 1.00 90.44 98 ASP A C 1
ATOM 779 O O . ASP A 1 98 ? 5.166 -2.653 -13.477 1.00 90.44 98 ASP A O 1
ATOM 783 N N . ARG A 1 99 ? 7.092 -2.088 -14.498 1.00 90.81 99 ARG A N 1
ATOM 784 C CA . ARG A 1 99 ? 7.911 -3.109 -13.830 1.00 90.81 99 ARG A CA 1
ATOM 785 C C . ARG A 1 99 ? 7.945 -2.923 -12.322 1.00 90.81 99 ARG A C 1
ATOM 787 O O . ARG A 1 99 ? 7.836 -3.906 -11.592 1.00 90.81 99 ARG A O 1
ATOM 794 N N . PHE A 1 100 ? 8.063 -1.679 -11.861 1.00 95.44 100 PHE A N 1
ATOM 795 C CA . PHE A 1 100 ? 7.957 -1.381 -10.437 1.00 95.44 100 PHE A CA 1
ATOM 796 C C . PHE A 1 100 ? 6.589 -1.804 -9.891 1.00 95.44 100 PHE A C 1
ATOM 798 O O . PHE A 1 100 ? 6.526 -2.496 -8.877 1.00 95.44 100 PHE A O 1
ATOM 805 N N . VAL A 1 101 ? 5.503 -1.413 -10.568 1.00 95.25 101 VAL A N 1
ATOM 806 C CA . VAL A 1 101 ? 4.140 -1.697 -10.104 1.00 95.25 101 VAL A CA 1
ATOM 807 C C . VAL A 1 101 ? 3.873 -3.202 -10.036 1.00 95.25 101 VAL A C 1
ATOM 809 O O . VAL A 1 101 ? 3.306 -3.655 -9.046 1.00 95.25 101 VAL A O 1
ATOM 812 N N . ASP A 1 102 ? 4.326 -3.979 -11.020 1.00 94.19 102 ASP A N 1
ATOM 813 C CA . ASP A 1 102 ? 4.156 -5.436 -11.022 1.00 94.19 102 ASP A CA 1
ATOM 814 C C . ASP A 1 102 ? 4.863 -6.091 -9.820 1.00 94.19 102 ASP A C 1
ATOM 816 O O . ASP A 1 102 ? 4.289 -6.941 -9.136 1.00 94.19 102 ASP A O 1
ATOM 820 N N . VAL A 1 103 ? 6.100 -5.675 -9.518 1.00 96.12 103 VAL A N 1
ATOM 821 C CA . VAL A 1 103 ? 6.853 -6.192 -8.361 1.00 96.12 103 VAL A CA 1
ATOM 822 C C . VAL A 1 103 ? 6.225 -5.732 -7.047 1.00 96.12 103 VAL A C 1
ATOM 824 O O . VAL A 1 103 ? 6.120 -6.518 -6.107 1.00 96.12 103 VAL A O 1
ATOM 827 N N . PHE A 1 104 ? 5.767 -4.483 -6.978 1.00 97.00 104 PHE A N 1
ATOM 828 C CA . PHE A 1 104 ? 5.065 -3.950 -5.815 1.00 97.00 104 PHE A CA 1
ATOM 829 C C . PHE A 1 104 ? 3.795 -4.762 -5.519 1.00 97.00 104 PHE A C 1
ATOM 831 O O . PHE A 1 104 ? 3.634 -5.271 -4.410 1.00 97.00 104 PHE A O 1
ATOM 838 N N . GLU A 1 105 ? 2.934 -4.971 -6.519 1.00 95.94 105 GLU A N 1
ATOM 839 C CA . GLU A 1 105 ? 1.710 -5.771 -6.386 1.00 95.94 105 GLU A CA 1
ATOM 840 C C . GLU A 1 105 ? 2.008 -7.222 -5.989 1.00 95.94 105 GLU A C 1
ATOM 842 O O . GLU A 1 105 ? 1.291 -7.789 -5.162 1.00 95.94 105 GLU A O 1
ATOM 847 N N . MET A 1 106 ? 3.087 -7.805 -6.519 1.00 95.81 106 MET A N 1
ATOM 848 C CA . MET A 1 106 ? 3.527 -9.154 -6.163 1.00 95.81 106 MET A CA 1
ATOM 849 C C . MET A 1 106 ? 3.933 -9.264 -4.689 1.00 95.81 106 MET A C 1
ATOM 851 O O . MET A 1 106 ? 3.573 -10.242 -4.032 1.00 95.81 106 MET A O 1
ATOM 855 N N . VAL A 1 107 ? 4.634 -8.265 -4.142 1.00 95.69 107 VAL A N 1
ATOM 856 C CA . VAL A 1 107 ? 4.987 -8.237 -2.712 1.00 95.69 107 VAL A CA 1
ATOM 857 C C . VAL A 1 107 ? 3.732 -8.098 -1.852 1.00 95.69 107 VAL A C 1
ATOM 859 O O . VAL A 1 107 ? 3.577 -8.837 -0.882 1.00 95.69 107 VAL A O 1
ATOM 862 N N . LEU A 1 108 ? 2.796 -7.218 -2.214 1.00 94.56 108 LEU A N 1
ATOM 863 C CA . LEU A 1 108 ? 1.528 -7.085 -1.485 1.00 94.56 108 LEU A CA 1
ATOM 864 C C . LEU A 1 108 ? 0.751 -8.411 -1.475 1.00 94.56 108 LEU A C 1
ATOM 866 O O . LEU A 1 108 ? 0.270 -8.837 -0.424 1.00 94.56 108 LEU A O 1
ATOM 870 N N . TYR A 1 109 ? 0.696 -9.094 -2.621 1.00 94.62 109 TYR A N 1
ATOM 871 C CA . TYR A 1 109 ? 0.071 -10.408 -2.749 1.00 94.62 109 TYR A CA 1
ATOM 872 C C . TYR A 1 109 ? 0.753 -11.468 -1.872 1.00 94.62 109 TYR A C 1
ATOM 874 O O . TYR A 1 109 ? 0.077 -12.195 -1.146 1.00 94.62 109 TYR A O 1
ATOM 882 N N . GLN A 1 110 ? 2.089 -11.525 -1.880 1.00 94.19 110 GLN A N 1
ATOM 883 C CA . GLN A 1 110 ? 2.871 -12.462 -1.065 1.00 94.19 110 GLN A CA 1
ATOM 884 C C . GLN A 1 110 ? 2.558 -12.333 0.435 1.00 94.19 110 GLN A C 1
ATOM 886 O O . GLN A 1 110 ? 2.504 -13.339 1.141 1.00 94.19 110 GLN A O 1
ATOM 891 N N . HIS A 1 111 ? 2.345 -11.106 0.916 1.00 92.50 111 HIS A N 1
ATOM 892 C CA . HIS A 1 111 ? 2.040 -10.813 2.322 1.00 92.50 111 HIS A CA 1
ATOM 893 C C . HIS A 1 111 ? 0.537 -10.794 2.637 1.00 92.50 111 HIS A C 1
ATOM 895 O O . HIS A 1 111 ? 0.159 -10.426 3.746 1.00 92.50 111 HIS A O 1
ATOM 901 N N . GLN A 1 112 ? -0.318 -11.204 1.691 1.00 91.19 112 GLN A N 1
ATOM 902 C CA . GLN A 1 112 ? -1.781 -11.240 1.837 1.00 91.19 112 GLN A CA 1
ATOM 903 C C . GLN A 1 112 ? -2.380 -9.876 2.223 1.00 91.19 112 GLN A C 1
ATOM 905 O O . GLN A 1 112 ? -3.377 -9.789 2.941 1.00 91.19 112 GLN A O 1
ATOM 910 N N . LEU A 1 113 ? -1.768 -8.791 1.742 1.00 91.31 113 LEU A N 1
ATOM 911 C CA . LEU A 1 113 ? -2.227 -7.434 2.006 1.00 91.31 113 LEU A CA 1
ATOM 912 C C . LEU A 1 113 ? -3.272 -7.028 0.969 1.00 91.31 113 LEU A C 1
ATOM 914 O O . LEU A 1 113 ? -3.010 -7.017 -0.235 1.00 91.31 113 LEU A O 1
ATOM 918 N N . ALA A 1 114 ? -4.459 -6.646 1.444 1.00 90.88 114 ALA A N 1
ATOM 919 C CA . ALA A 1 114 ? -5.493 -6.077 0.587 1.00 90.88 114 ALA A CA 1
ATOM 920 C C . ALA A 1 114 ? -4.989 -4.758 -0.016 1.00 90.88 114 ALA A C 1
ATOM 922 O O . ALA A 1 114 ? -4.700 -3.819 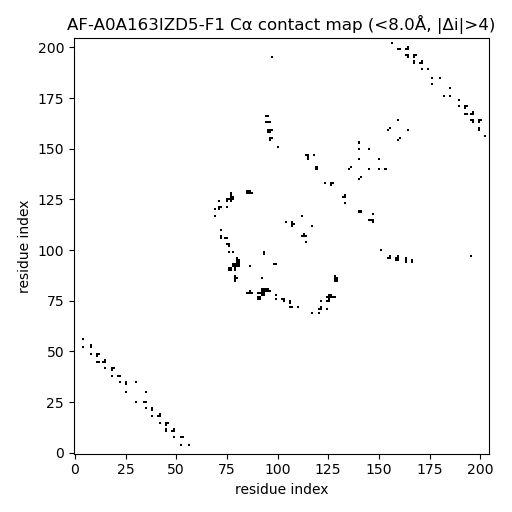0.731 1.00 90.88 114 ALA A O 1
ATOM 923 N N . GLN A 1 115 ? -4.892 -4.695 -1.348 1.00 91.44 115 GLN A N 1
ATOM 924 C CA . GLN A 1 115 ? -4.293 -3.567 -2.069 1.00 91.44 115 GLN A CA 1
ATOM 925 C C . GLN A 1 115 ? -4.942 -2.238 -1.679 1.00 91.44 115 GLN A C 1
ATOM 927 O O . GLN A 1 115 ? -4.245 -1.347 -1.205 1.00 91.44 115 GLN A O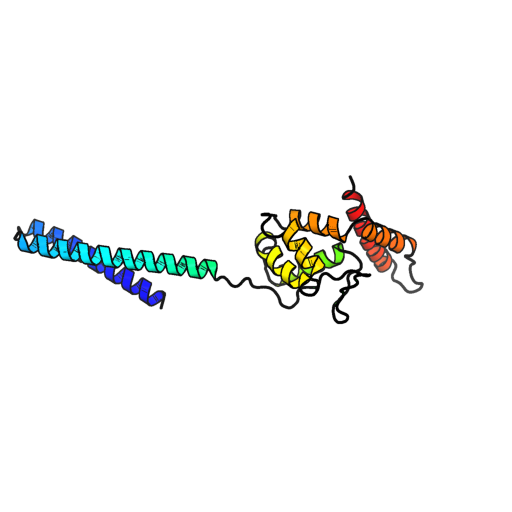 1
ATOM 932 N N . ASP A 1 116 ? -6.270 -2.145 -1.763 1.00 93.06 116 ASP A N 1
ATOM 933 C CA . ASP A 1 116 ? -7.020 -0.914 -1.479 1.00 93.06 116 ASP A CA 1
ATOM 934 C C . ASP A 1 116 ? -6.866 -0.402 -0.042 1.00 93.06 116 ASP A C 1
ATOM 936 O O . ASP A 1 116 ? -7.042 0.786 0.199 1.00 93.06 116 ASP A O 1
ATOM 940 N N . SER A 1 117 ? -6.507 -1.268 0.908 1.00 89.12 117 SER A N 1
ATOM 941 C CA . SER A 1 117 ? -6.351 -0.890 2.318 1.00 89.12 117 SER A CA 1
ATOM 942 C C . SER A 1 117 ? -4.902 -0.630 2.737 1.00 89.12 117 SER A C 1
ATOM 944 O O . SER A 1 117 ? -4.684 -0.071 3.806 1.00 89.12 117 SER A O 1
ATOM 946 N N . HIS A 1 118 ? -3.908 -1.053 1.945 1.00 93.25 118 HIS A N 1
ATOM 947 C CA . HIS A 1 118 ? -2.498 -1.050 2.371 1.00 93.25 118 HIS A CA 1
ATOM 948 C C . HIS A 1 118 ? -1.543 -0.364 1.391 1.00 93.25 118 HIS A C 1
ATOM 950 O O . HIS A 1 118 ? -0.380 -0.140 1.745 1.00 93.25 118 HIS A O 1
ATOM 956 N N . TRP A 1 119 ? -1.992 -0.037 0.175 1.00 95.06 119 TRP A N 1
ATOM 957 C CA . TRP A 1 119 ? -1.111 0.499 -0.859 1.00 95.06 119 TRP A CA 1
ATOM 958 C C . TRP A 1 119 ? -0.433 1.806 -0.436 1.00 95.06 119 TRP A C 1
ATOM 960 O O . TRP A 1 119 ? 0.755 1.948 -0.697 1.00 95.06 119 TRP A O 1
ATOM 970 N N . GLU A 1 120 ? -1.123 2.719 0.260 1.00 94.69 120 GLU A N 1
ATOM 971 C CA . GLU A 1 120 ? -0.552 4.010 0.679 1.00 94.69 120 GLU A CA 1
ATOM 972 C C . GLU A 1 120 ? 0.648 3.823 1.611 1.00 94.69 120 GLU A C 1
ATOM 974 O O . GLU A 1 120 ? 1.742 4.320 1.340 1.00 94.69 120 GLU A O 1
ATOM 979 N N . ALA A 1 121 ? 0.474 3.045 2.680 1.00 93.50 121 ALA A N 1
ATOM 980 C CA . ALA A 1 121 ? 1.534 2.786 3.649 1.00 93.50 121 ALA A CA 1
ATOM 981 C C . ALA A 1 121 ? 2.720 2.029 3.035 1.00 93.50 121 ALA A C 1
ATOM 983 O O . ALA A 1 121 ? 3.881 2.344 3.312 1.00 93.50 121 ALA A O 1
ATOM 984 N N . CYS A 1 122 ? 2.443 1.060 2.159 1.00 95.19 122 CYS A N 1
ATOM 985 C CA . CYS A 1 122 ? 3.488 0.334 1.443 1.00 95.19 122 CYS A CA 1
ATOM 986 C C . CYS A 1 122 ? 4.217 1.238 0.437 1.00 95.19 122 CYS A C 1
ATOM 988 O O . CYS A 1 122 ? 5.443 1.176 0.299 1.00 95.19 122 CYS A O 1
ATOM 990 N N . LEU A 1 123 ? 3.491 2.117 -0.254 1.00 96.19 123 LEU A N 1
ATOM 991 C CA . LEU A 1 123 ? 4.086 3.034 -1.214 1.00 96.19 123 LEU A CA 1
ATOM 992 C C . LEU A 1 123 ? 4.986 4.043 -0.502 1.00 96.19 123 LEU A C 1
ATOM 994 O O . LEU A 1 123 ? 6.109 4.238 -0.951 1.00 96.19 123 LEU A O 1
ATOM 998 N N . ILE A 1 124 ? 4.590 4.576 0.660 1.00 94.44 124 ILE A N 1
ATOM 999 C CA . ILE A 1 124 ? 5.460 5.436 1.482 1.00 94.44 124 ILE A CA 1
ATOM 1000 C C . ILE A 1 124 ? 6.819 4.766 1.722 1.00 94.44 124 ILE A C 1
ATOM 1002 O O . ILE A 1 124 ? 7.851 5.393 1.491 1.00 94.44 124 ILE A O 1
ATOM 1006 N N . SER A 1 125 ? 6.842 3.485 2.113 1.00 94.25 125 SER A N 1
ATOM 1007 C CA . SER A 1 125 ? 8.097 2.743 2.318 1.00 94.25 125 SER A CA 1
ATOM 1008 C C . SER A 1 125 ? 8.922 2.597 1.032 1.00 94.25 125 SER A C 1
ATOM 1010 O O . SER A 1 125 ? 10.147 2.727 1.059 1.00 94.25 125 SER A O 1
ATOM 1012 N N . SER A 1 126 ? 8.252 2.431 -0.107 1.00 95.88 126 SER A N 1
ATOM 1013 C CA . SER A 1 126 ? 8.886 2.355 -1.429 1.00 95.88 126 SER A CA 1
ATOM 1014 C C . SER A 1 126 ? 9.517 3.692 -1.861 1.00 95.88 126 SER A C 1
ATOM 1016 O O . SER A 1 126 ? 10.470 3.701 -2.642 1.00 95.88 126 SER A O 1
ATOM 1018 N N . LEU A 1 127 ? 9.036 4.823 -1.328 1.00 95.44 127 LEU A N 1
ATOM 1019 C CA . LEU A 1 127 ? 9.485 6.184 -1.659 1.00 95.44 127 LEU A CA 1
ATOM 1020 C C . LEU A 1 127 ? 10.510 6.774 -0.676 1.00 95.44 127 LEU A C 1
ATOM 1022 O O . LEU A 1 127 ? 11.075 7.821 -0.966 1.00 95.44 127 LEU A O 1
ATOM 1026 N N . GLN A 1 128 ? 10.797 6.114 0.454 1.00 92.12 128 GLN A N 1
ATOM 1027 C CA . GLN A 1 128 ? 11.615 6.653 1.564 1.00 92.12 128 GLN A CA 1
ATOM 1028 C C . GLN A 1 128 ? 12.996 7.206 1.185 1.00 92.12 128 GLN A C 1
ATOM 1030 O O . GLN A 1 128 ? 13.583 7.976 1.938 1.00 92.12 128 GLN A O 1
ATOM 1035 N N . HIS A 1 129 ? 13.534 6.785 0.047 1.00 91.50 129 HIS A N 1
ATOM 1036 C CA . HIS A 1 129 ? 14.838 7.212 -0.441 1.00 91.50 129 HIS A CA 1
ATOM 1037 C C . HIS A 1 129 ? 14.810 8.573 -1.160 1.00 91.50 129 HIS A C 1
ATOM 1039 O O . HIS A 1 129 ? 15.871 9.142 -1.391 1.00 91.50 129 HIS A O 1
ATOM 1045 N N . SER A 1 130 ? 13.626 9.098 -1.493 1.00 93.56 130 SER A N 1
ATOM 1046 C CA . SER A 1 130 ? 13.446 10.290 -2.321 1.00 93.56 130 SER A CA 1
ATOM 1047 C C . SER A 1 130 ? 12.502 11.298 -1.672 1.00 93.56 130 SER A C 1
ATOM 1049 O O . SER A 1 130 ? 11.299 11.059 -1.553 1.00 93.56 130 SER A O 1
ATOM 1051 N N . MET A 1 131 ? 13.028 12.464 -1.292 1.00 92.00 131 MET A N 1
ATOM 1052 C CA . MET A 1 131 ? 12.197 13.544 -0.745 1.00 92.00 131 MET A CA 1
ATOM 1053 C C . MET A 1 131 ? 11.253 14.139 -1.794 1.00 92.00 131 MET A C 1
ATOM 1055 O O . MET A 1 131 ? 10.109 14.461 -1.466 1.00 92.00 131 MET A O 1
ATOM 1059 N N . ASP A 1 132 ? 11.683 14.213 -3.053 1.00 92.94 132 ASP A N 1
ATOM 1060 C CA . ASP A 1 132 ? 10.865 14.735 -4.151 1.00 92.94 132 ASP A CA 1
ATOM 1061 C C . ASP A 1 132 ? 9.660 13.825 -4.412 1.00 92.94 132 ASP A C 1
ATOM 1063 O O . ASP A 1 132 ? 8.519 14.292 -4.459 1.00 92.94 132 ASP A O 1
ATOM 1067 N N . LYS A 1 133 ? 9.875 12.501 -4.489 1.00 94.38 133 LYS A N 1
ATOM 1068 C CA . LYS A 1 133 ? 8.775 11.544 -4.688 1.00 94.38 133 LYS A CA 1
ATOM 1069 C C . LYS A 1 133 ? 7.835 11.495 -3.475 1.00 94.38 133 LYS A C 1
ATOM 1071 O O . LYS A 1 133 ? 6.624 11.389 -3.662 1.00 94.38 133 LYS A O 1
ATOM 1076 N N . ILE A 1 134 ? 8.350 11.621 -2.244 1.00 95.00 134 ILE A N 1
ATOM 1077 C CA . ILE A 1 134 ? 7.513 11.735 -1.031 1.00 95.00 134 ILE A CA 1
ATOM 1078 C C . ILE A 1 134 ? 6.647 12.998 -1.073 1.00 95.00 134 ILE A C 1
ATOM 1080 O O . ILE A 1 134 ? 5.466 12.940 -0.728 1.00 95.00 134 ILE A O 1
ATOM 1084 N N . THR A 1 135 ? 7.219 14.134 -1.473 1.00 94.69 135 THR A N 1
ATOM 1085 C CA . THR A 1 135 ? 6.493 15.410 -1.571 1.00 94.69 135 THR A CA 1
ATOM 1086 C C . THR A 1 135 ? 5.366 15.296 -2.590 1.00 94.69 135 THR A C 1
ATOM 1088 O O . THR A 1 135 ? 4.209 15.544 -2.257 1.00 94.69 135 THR A O 1
ATOM 1091 N N . TRP A 1 136 ? 5.672 14.777 -3.780 1.00 95.62 136 TRP A N 1
ATOM 1092 C CA . TRP A 1 136 ? 4.668 14.519 -4.807 1.00 95.62 136 TRP A CA 1
ATOM 1093 C C . TRP A 1 136 ? 3.556 13.570 -4.324 1.00 95.62 136 TRP A C 1
ATOM 1095 O O . TRP A 1 136 ? 2.374 13.847 -4.537 1.00 95.62 136 TRP A O 1
ATOM 1105 N N . PHE A 1 137 ? 3.912 12.484 -3.623 1.00 96.44 137 PHE A N 1
ATOM 1106 C CA . PHE A 1 137 ? 2.947 11.533 -3.060 1.00 96.44 137 PHE A CA 1
ATOM 1107 C C . PHE A 1 137 ? 1.974 12.208 -2.085 1.00 96.44 137 PHE A C 1
ATOM 1109 O O . PHE A 1 137 ? 0.766 11.981 -2.170 1.00 96.44 137 PHE A O 1
ATOM 1116 N N . LYS A 1 138 ? 2.475 13.066 -1.187 1.00 95.00 138 LYS A N 1
ATOM 1117 C CA . LYS A 1 138 ? 1.633 13.809 -0.236 1.00 95.00 138 LYS A CA 1
ATOM 1118 C C . LYS A 1 138 ? 0.621 14.712 -0.939 1.00 95.00 138 LYS A C 1
ATOM 1120 O O . LYS A 1 138 ? -0.517 14.821 -0.504 1.00 95.00 138 LYS A O 1
ATOM 1125 N N . GLU A 1 139 ? 1.028 15.352 -2.027 1.00 95.62 139 GLU A N 1
ATOM 1126 C CA . GLU A 1 139 ? 0.182 16.298 -2.755 1.00 95.62 139 GLU A CA 1
ATOM 1127 C C . GLU A 1 139 ? -0.899 15.602 -3.599 1.00 95.62 139 GLU A C 1
ATOM 1129 O O . GLU A 1 139 ? -2.047 16.063 -3.647 1.00 95.62 139 GLU A O 1
ATOM 1134 N N . HIS A 1 140 ? -0.550 14.482 -4.241 1.00 94.06 140 HIS A N 1
ATOM 1135 C CA . HIS A 1 140 ? -1.353 13.885 -5.315 1.00 94.06 140 HIS A CA 1
ATOM 1136 C C . HIS A 1 140 ? -2.062 12.581 -4.936 1.00 94.06 140 HIS A C 1
ATOM 1138 O O . HIS A 1 140 ? -3.018 12.207 -5.614 1.00 94.06 140 HIS A O 1
ATOM 1144 N N . LEU A 1 141 ? -1.609 11.884 -3.891 1.00 94.94 141 LEU A N 1
ATOM 1145 C CA . LEU A 1 141 ? -2.073 10.532 -3.563 1.00 94.94 141 LEU A CA 1
ATOM 1146 C C . LEU A 1 141 ? -2.560 10.391 -2.119 1.00 94.94 141 LEU A C 1
ATOM 1148 O O . LEU A 1 141 ? -3.637 9.839 -1.916 1.00 94.94 141 LEU A O 1
ATOM 1152 N N . MET A 1 142 ? -1.806 10.911 -1.147 1.00 92.50 142 MET A N 1
ATOM 1153 C CA . MET A 1 142 ? -2.116 10.774 0.281 1.00 92.50 142 MET A CA 1
ATOM 1154 C C . MET A 1 142 ? -3.480 11.380 0.636 1.00 92.50 142 MET A C 1
ATOM 1156 O O . MET A 1 142 ? -3.781 12.514 0.252 1.00 92.50 142 MET A O 1
ATOM 1160 N N . ASP A 1 143 ? -4.286 10.622 1.384 1.00 91.19 143 ASP A N 1
ATOM 1161 C CA . ASP A 1 143 ? -5.598 11.028 1.907 1.00 91.19 143 ASP A CA 1
ATOM 1162 C C . ASP A 1 143 ? -6.600 11.469 0.819 1.00 91.19 143 ASP A C 1
ATOM 1164 O O . ASP A 1 143 ? -7.597 12.142 1.093 1.00 91.19 143 ASP A O 1
ATOM 1168 N N . LYS A 1 144 ? -6.379 11.065 -0.441 1.00 91.31 144 LYS A N 1
ATOM 1169 C CA . LYS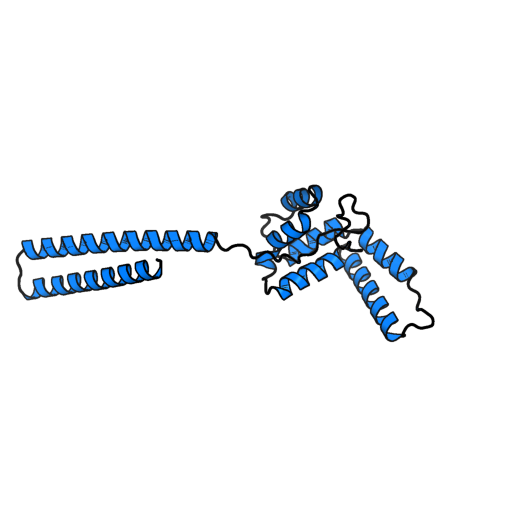 A 1 144 ? -7.283 11.367 -1.568 1.00 91.31 144 LYS A CA 1
ATOM 1170 C C . LYS A 1 144 ? -8.437 10.372 -1.712 1.00 91.31 144 LYS A C 1
ATOM 1172 O O . LYS A 1 144 ? -9.205 10.480 -2.664 1.00 91.31 144 LYS A O 1
ATOM 1177 N N . GLN A 1 145 ? -8.557 9.412 -0.789 1.00 90.88 145 GLN A N 1
ATOM 1178 C CA . GLN A 1 145 ? -9.572 8.347 -0.801 1.00 90.88 145 GLN A CA 1
ATOM 1179 C C . GLN A 1 145 ? -9.584 7.549 -2.118 1.00 90.88 145 GLN A C 1
ATOM 1181 O O . GLN A 1 145 ? -10.633 7.150 -2.625 1.00 90.88 145 GLN A O 1
ATOM 1186 N N . LEU A 1 146 ? -8.400 7.333 -2.697 1.00 92.06 146 LEU A N 1
ATOM 1187 C CA . LEU A 1 146 ? -8.245 6.568 -3.928 1.00 92.06 146 LEU A CA 1
ATOM 1188 C C . LEU A 1 146 ? -8.143 5.076 -3.615 1.00 92.06 146 LEU A C 1
ATOM 1190 O O . LEU A 1 146 ? -7.390 4.654 -2.737 1.00 92.06 146 LEU A O 1
ATOM 1194 N N . ASN A 1 147 ? -8.846 4.266 -4.404 1.00 95.31 147 ASN A N 1
ATOM 1195 C CA . ASN A 1 147 ? -8.535 2.845 -4.490 1.00 95.31 147 ASN A CA 1
ATOM 1196 C C . ASN A 1 147 ? -7.224 2.636 -5.266 1.00 95.31 147 ASN A C 1
ATOM 1198 O O . ASN A 1 147 ? -6.741 3.524 -5.983 1.00 95.31 147 ASN A O 1
ATOM 1202 N N . TRP A 1 148 ? -6.651 1.442 -5.150 1.00 96.06 148 TRP A N 1
ATOM 1203 C CA . TRP A 1 148 ? -5.367 1.130 -5.757 1.00 96.06 148 TRP A CA 1
ATOM 1204 C C . TRP A 1 148 ? -5.399 1.269 -7.283 1.00 96.06 148 TRP A C 1
ATOM 1206 O O . TRP A 1 148 ? -4.459 1.787 -7.881 1.00 96.06 148 TRP A O 1
ATOM 1216 N N . ALA A 1 149 ? -6.501 0.886 -7.931 1.00 94.88 149 ALA A N 1
ATOM 1217 C CA . ALA A 1 149 ? -6.644 1.015 -9.379 1.00 94.88 149 ALA A CA 1
ATOM 1218 C C . ALA A 1 149 ? -6.557 2.479 -9.856 1.00 94.88 149 ALA A C 1
ATOM 1220 O O . ALA A 1 149 ? -5.935 2.758 -10.885 1.00 94.88 149 ALA A O 1
ATOM 1221 N N . ALA A 1 150 ? -7.155 3.419 -9.119 1.00 94.25 150 ALA A N 1
ATOM 1222 C CA . ALA A 1 150 ? -7.073 4.847 -9.410 1.00 94.25 150 ALA A CA 1
ATOM 1223 C C . ALA A 1 150 ? -5.677 5.406 -9.100 1.00 94.25 150 ALA A C 1
ATOM 1225 O O . ALA A 1 150 ? -5.091 6.083 -9.947 1.00 94.25 150 ALA A O 1
ATOM 1226 N N . ALA A 1 151 ? -5.104 5.056 -7.945 1.00 95.38 151 ALA A N 1
ATOM 1227 C CA . ALA A 1 151 ? -3.749 5.454 -7.569 1.00 95.38 151 ALA A CA 1
ATOM 1228 C C . ALA A 1 151 ? -2.705 4.974 -8.592 1.00 95.38 151 ALA A C 1
ATOM 1230 O O . ALA A 1 151 ? -1.876 5.757 -9.053 1.00 95.38 151 ALA A O 1
ATOM 1231 N N . LYS A 1 152 ? -2.805 3.719 -9.048 1.00 94.75 152 LYS A N 1
ATOM 1232 C CA . LYS A 1 152 ? -1.952 3.130 -10.090 1.00 94.75 152 LYS A CA 1
ATOM 1233 C C . LYS A 1 152 ? -1.976 3.945 -11.380 1.00 94.75 152 LYS A C 1
ATOM 1235 O O . LYS A 1 152 ? -0.925 4.135 -11.985 1.00 94.75 152 LYS A O 1
ATOM 1240 N N . LYS A 1 153 ? -3.134 4.468 -11.800 1.00 91.88 153 LYS A N 1
ATOM 1241 C CA . LYS A 1 153 ? -3.220 5.351 -12.979 1.00 91.88 153 LYS A CA 1
ATOM 1242 C C . LYS A 1 153 ? -2.465 6.662 -12.766 1.00 91.88 153 LYS A C 1
ATOM 1244 O O . LYS A 1 153 ? -1.733 7.079 -13.655 1.00 91.88 153 LYS A O 1
ATOM 1249 N N . VAL A 1 154 ? -2.605 7.284 -11.596 1.00 93.88 154 VAL A N 1
ATOM 1250 C CA . VAL A 1 154 ? -1.905 8.535 -11.256 1.00 93.88 154 VAL A CA 1
ATOM 1251 C C . VAL A 1 154 ? -0.388 8.318 -11.204 1.00 93.88 154 VAL A C 1
ATOM 1253 O O . VAL A 1 154 ? 0.361 9.083 -11.805 1.00 93.88 154 VAL A O 1
ATOM 1256 N N . ILE A 1 155 ? 0.064 7.230 -10.574 1.00 93.94 155 ILE A N 1
ATOM 1257 C CA . ILE A 1 155 ? 1.478 6.827 -10.509 1.00 93.94 155 ILE A CA 1
ATOM 1258 C C . ILE A 1 155 ? 2.040 6.590 -11.915 1.00 93.94 155 ILE A C 1
ATOM 1260 O O . ILE A 1 155 ? 3.093 7.124 -12.262 1.00 93.94 155 ILE A O 1
ATOM 1264 N N . LYS A 1 156 ? 1.329 5.823 -12.752 1.00 91.06 156 LYS A N 1
ATOM 1265 C CA . LYS A 1 156 ? 1.746 5.568 -14.136 1.00 91.06 156 LYS A CA 1
ATOM 1266 C C . LYS A 1 156 ? 1.765 6.835 -14.980 1.00 91.06 156 LYS A C 1
ATOM 1268 O O . LYS A 1 156 ? 2.665 6.994 -15.789 1.00 91.06 156 LYS A O 1
ATOM 1273 N N . LYS A 1 157 ? 0.838 7.767 -14.771 1.00 89.50 157 LYS A N 1
ATOM 1274 C CA . LYS A 1 157 ? 0.864 9.055 -15.469 1.00 89.50 157 LYS A CA 1
ATOM 1275 C C . LYS A 1 157 ? 2.085 9.891 -15.074 1.00 89.50 157 LYS A C 1
ATOM 1277 O O . LYS A 1 157 ? 2.712 10.480 -15.944 1.00 89.50 157 LYS A O 1
ATOM 1282 N N . GLN A 1 158 ? 2.431 9.919 -13.788 1.00 90.75 158 GLN A N 1
ATOM 1283 C CA . GLN A 1 158 ? 3.558 10.705 -13.284 1.00 90.75 158 GLN A CA 1
ATOM 1284 C C . GLN A 1 158 ? 4.917 10.172 -13.745 1.00 90.75 158 GLN A C 1
ATOM 1286 O O . GLN A 1 158 ? 5.799 10.952 -14.092 1.00 90.75 158 GLN A O 1
ATOM 1291 N N . TYR A 1 159 ? 5.098 8.853 -13.691 1.00 88.75 159 TYR A N 1
ATOM 1292 C CA . TYR A 1 159 ? 6.405 8.216 -13.877 1.00 88.75 159 TYR A CA 1
ATOM 1293 C C . TYR A 1 159 ? 6.512 7.385 -15.163 1.00 88.75 159 TYR A C 1
ATOM 1295 O O . TYR A 1 159 ? 7.591 6.907 -15.498 1.00 88.75 159 TYR A O 1
ATOM 1303 N N . GLY A 1 160 ? 5.398 7.168 -15.861 1.00 79.62 160 GLY A N 1
ATOM 1304 C CA . GLY A 1 160 ? 5.330 6.411 -17.107 1.00 79.62 160 GLY A CA 1
ATOM 1305 C C . GLY A 1 160 ? 5.645 7.289 -18.306 1.00 79.62 160 GLY A C 1
ATOM 1306 O O . GLY A 1 160 ? 6.711 7.125 -18.891 1.00 79.62 160 GLY A O 1
ATOM 1307 N N . GLY A 1 161 ? 4.737 8.219 -18.622 1.00 70.81 161 GLY A N 1
ATOM 1308 C CA . GLY A 1 161 ? 4.861 9.233 -19.680 1.00 70.81 161 GLY A CA 1
ATOM 1309 C C . GLY A 1 161 ? 5.483 8.771 -21.010 1.00 70.81 161 GLY A C 1
ATOM 1310 O O . GLY A 1 161 ? 5.580 7.579 -21.315 1.00 70.81 161 GLY A O 1
ATOM 1311 N N . ASP A 1 162 ? 5.970 9.745 -21.781 1.00 65.62 162 ASP A N 1
ATOM 1312 C CA . ASP A 1 162 ? 6.648 9.530 -23.068 1.00 65.62 162 ASP A CA 1
ATOM 1313 C C . ASP A 1 162 ? 7.912 8.673 -22.922 1.00 65.62 162 ASP A C 1
ATOM 1315 O O . ASP A 1 162 ? 8.309 7.966 -23.851 1.00 65.62 162 ASP A O 1
ATOM 1319 N N . HIS A 1 163 ? 8.551 8.713 -21.748 1.00 70.44 163 HIS A N 1
ATOM 1320 C CA . HIS A 1 163 ? 9.792 7.992 -21.485 1.00 70.44 163 HIS A CA 1
ATOM 1321 C C . HIS A 1 163 ? 9.590 6.472 -21.500 1.00 70.44 163 HIS A C 1
ATOM 1323 O O . HIS A 1 163 ? 10.352 5.766 -22.159 1.00 70.44 163 HIS A O 1
ATOM 1329 N N . SER A 1 164 ? 8.536 5.959 -20.852 1.00 76.06 164 SER A N 1
ATOM 1330 C CA . SER A 1 164 ? 8.259 4.516 -20.844 1.00 76.06 164 SER A CA 1
ATOM 1331 C C . SER A 1 164 ? 7.875 4.010 -22.234 1.00 76.06 164 SER A C 1
ATOM 1333 O O . SER A 1 164 ? 8.363 2.963 -22.658 1.00 76.06 164 SER A O 1
ATOM 1335 N N . LEU A 1 165 ? 7.052 4.760 -22.980 1.00 76.69 165 LEU A N 1
ATOM 1336 C CA . LEU A 1 165 ? 6.691 4.394 -24.354 1.00 76.69 165 LEU A CA 1
ATOM 1337 C C . LEU A 1 165 ? 7.915 4.407 -25.278 1.00 76.69 165 LEU A C 1
ATOM 1339 O O . LEU A 1 165 ? 8.134 3.442 -26.012 1.00 76.69 165 LEU A O 1
ATOM 1343 N N . SER A 1 166 ? 8.737 5.457 -25.205 1.00 78.88 166 SER A N 1
ATOM 1344 C CA . SER A 1 166 ? 9.974 5.571 -25.986 1.00 78.88 166 SER A CA 1
ATOM 1345 C C . SER A 1 166 ? 10.925 4.414 -25.691 1.00 78.88 166 SER A C 1
ATOM 1347 O O . SER A 1 166 ? 11.431 3.795 -26.625 1.00 78.88 166 SER A O 1
ATOM 1349 N N . TRP A 1 167 ? 11.089 4.048 -24.415 1.00 83.94 167 TRP A N 1
ATOM 1350 C CA . TRP A 1 167 ? 11.897 2.896 -24.017 1.00 83.94 167 TRP A CA 1
ATOM 1351 C C . TRP A 1 167 ? 11.361 1.589 -24.613 1.00 83.94 167 TRP A C 1
ATOM 1353 O O . TRP A 1 167 ? 12.126 0.813 -25.188 1.00 83.94 167 TRP A O 1
ATOM 1363 N N . TYR A 1 168 ? 10.046 1.341 -24.541 1.00 83.31 168 TYR A N 1
ATOM 1364 C CA . TYR A 1 168 ? 9.454 0.132 -25.122 1.00 83.31 168 TYR A CA 1
ATOM 1365 C C . TYR A 1 168 ? 9.630 0.075 -26.646 1.00 83.31 168 TYR A C 1
ATOM 1367 O O . TYR A 1 168 ? 9.969 -0.984 -27.177 1.00 83.31 168 TYR A O 1
ATOM 1375 N N . LEU A 1 169 ? 9.430 1.191 -27.354 1.00 84.88 169 LEU A N 1
ATOM 1376 C CA . LEU A 1 169 ? 9.589 1.266 -28.811 1.00 84.88 169 LEU A CA 1
ATOM 1377 C C . LEU A 1 169 ? 11.049 1.097 -29.243 1.00 84.88 169 LEU A C 1
ATOM 1379 O O . LEU A 1 169 ? 11.332 0.331 -30.170 1.00 84.88 169 LEU A O 1
ATOM 1383 N N . GLU A 1 170 ? 11.984 1.749 -28.553 1.00 86.44 170 GLU A N 1
ATOM 1384 C CA . GLU A 1 170 ? 13.417 1.573 -28.783 1.00 86.44 170 GLU A CA 1
ATOM 1385 C C . GLU A 1 170 ? 13.822 0.117 -28.534 1.00 86.44 170 GLU A C 1
ATOM 1387 O O . GLU A 1 170 ? 14.510 -0.498 -29.355 1.00 86.44 170 GLU A O 1
ATOM 1392 N N . LYS A 1 171 ? 13.335 -0.479 -27.438 1.00 86.38 171 LYS A N 1
ATOM 1393 C CA . LYS A 1 171 ? 13.608 -1.877 -27.115 1.00 86.38 171 LYS A CA 1
ATOM 1394 C C . LYS A 1 171 ? 13.092 -2.807 -28.206 1.00 86.38 171 LYS A C 1
ATOM 1396 O O . LYS A 1 171 ? 13.861 -3.647 -28.661 1.00 86.38 171 LYS A O 1
ATOM 1401 N N . LEU A 1 172 ? 11.843 -2.645 -28.652 1.00 88.88 172 LEU A N 1
ATOM 1402 C CA . LEU A 1 172 ? 11.255 -3.445 -29.736 1.00 88.88 172 LEU A CA 1
ATOM 1403 C C . LEU A 1 172 ? 12.055 -3.328 -31.034 1.00 88.88 172 LEU A C 1
ATOM 1405 O O . LEU A 1 172 ? 12.321 -4.341 -31.676 1.00 88.88 172 LEU A O 1
ATOM 1409 N N . THR A 1 173 ? 12.475 -2.114 -31.388 1.00 88.88 173 THR A N 1
ATOM 1410 C CA . THR A 1 173 ? 13.246 -1.847 -32.612 1.00 88.88 173 THR A CA 1
ATOM 1411 C C . THR A 1 173 ? 14.624 -2.508 -32.568 1.00 88.88 173 THR A C 1
ATOM 1413 O O . THR A 1 173 ? 15.118 -3.014 -33.575 1.00 88.88 173 THR A O 1
ATOM 1416 N N . ASN A 1 174 ? 15.235 -2.557 -31.383 1.00 89.69 174 ASN A N 1
ATOM 1417 C CA . ASN A 1 174 ? 16.569 -3.114 -31.178 1.00 89.69 174 ASN A CA 1
ATOM 1418 C C . ASN A 1 174 ? 16.576 -4.609 -30.806 1.00 89.69 174 ASN A C 1
ATOM 1420 O O . ASN A 1 174 ? 17.650 -5.209 -30.701 1.00 89.69 174 ASN A O 1
ATOM 1424 N N . MET A 1 175 ? 15.412 -5.241 -30.615 1.00 90.88 175 MET A N 1
ATOM 1425 C CA . MET A 1 175 ? 15.325 -6.669 -30.308 1.00 90.88 175 MET A CA 1
ATOM 1426 C C . MET A 1 175 ? 15.774 -7.518 -31.501 1.00 90.88 175 MET A C 1
ATOM 1428 O O . MET A 1 175 ? 15.167 -7.509 -32.568 1.00 90.88 175 MET A O 1
ATOM 1432 N N . LYS A 1 176 ? 16.822 -8.319 -31.294 1.00 87.38 176 LYS A N 1
ATOM 1433 C CA . LYS A 1 176 ? 17.319 -9.301 -32.264 1.00 87.38 176 LYS A CA 1
ATOM 1434 C C . LYS A 1 176 ? 17.439 -10.658 -31.589 1.00 87.38 176 LYS A C 1
ATOM 1436 O O . LYS A 1 176 ? 17.977 -10.746 -30.486 1.00 87.38 176 LYS A O 1
ATOM 1441 N N . ALA A 1 177 ? 16.945 -11.700 -32.250 1.00 86.56 177 ALA A N 1
ATOM 1442 C CA . ALA A 1 177 ? 17.112 -13.065 -31.772 1.00 86.56 177 ALA A CA 1
ATOM 1443 C C . ALA A 1 177 ? 18.591 -13.456 -31.872 1.00 86.56 177 ALA A C 1
ATOM 1445 O O . ALA A 1 177 ? 19.226 -13.259 -32.913 1.00 86.56 177 ALA A O 1
ATOM 1446 N N . SER A 1 178 ? 19.152 -13.998 -30.793 1.00 88.06 178 SER A N 1
ATOM 1447 C CA . SER A 1 178 ? 20.519 -14.524 -30.837 1.00 88.06 178 SER A CA 1
ATOM 1448 C C . SER A 1 178 ? 20.570 -15.838 -31.621 1.00 88.06 178 SER A C 1
ATOM 1450 O O . SER A 1 178 ? 19.618 -16.617 -31.608 1.00 88.06 178 SER A O 1
ATOM 1452 N N . LYS A 1 179 ? 21.719 -16.137 -32.242 1.00 86.12 179 LYS A N 1
ATOM 1453 C CA . LYS A 1 179 ? 21.964 -17.376 -33.009 1.00 86.12 179 LYS A CA 1
ATOM 1454 C C . LYS A 1 179 ? 21.679 -18.657 -32.208 1.00 86.12 179 LYS A C 1
ATOM 1456 O O . LYS A 1 179 ? 21.391 -19.694 -32.795 1.00 86.12 179 LYS A O 1
ATOM 1461 N N . HIS A 1 180 ? 21.773 -18.584 -30.881 1.00 89.81 180 HIS A N 1
ATOM 1462 C CA . HIS A 1 180 ? 21.580 -19.711 -29.962 1.00 89.81 180 HIS A CA 1
ATOM 1463 C C . HIS A 1 180 ? 20.335 -19.567 -29.076 1.00 89.81 180 HIS A C 1
ATOM 1465 O O . HIS A 1 180 ? 20.141 -20.352 -28.149 1.00 89.81 180 HIS A O 1
ATOM 1471 N N . GLU A 1 181 ? 19.501 -18.553 -29.309 1.00 87.56 181 GLU A N 1
ATOM 1472 C CA . GLU A 1 181 ? 18.286 -18.357 -28.528 1.00 87.56 181 GLU A CA 1
ATOM 1473 C C . GLU A 1 181 ? 17.160 -19.259 -29.033 1.00 87.56 181 GLU A C 1
ATOM 1475 O O . GLU A 1 181 ? 16.947 -19.424 -30.232 1.00 87.56 181 GLU A O 1
ATOM 1480 N N . ASN A 1 182 ? 16.414 -19.844 -28.097 1.00 91.69 182 ASN A N 1
ATOM 1481 C CA . ASN A 1 182 ? 15.216 -20.595 -28.435 1.00 91.69 182 ASN A CA 1
ATOM 1482 C C . ASN A 1 182 ? 14.162 -19.636 -29.037 1.00 91.69 182 ASN A C 1
ATOM 1484 O O . ASN A 1 182 ? 13.807 -18.661 -28.366 1.00 91.69 182 ASN A O 1
ATOM 1488 N N . PRO A 1 183 ? 13.608 -19.923 -30.233 1.00 89.06 183 PRO A N 1
ATOM 1489 C CA . PRO A 1 183 ? 12.630 -19.051 -30.879 1.00 89.06 183 PRO A CA 1
ATOM 1490 C C . PRO A 1 183 ? 11.415 -18.729 -30.004 1.00 89.06 183 PRO A C 1
ATOM 1492 O O . PRO A 1 183 ? 10.993 -17.579 -29.952 1.00 89.06 183 PRO A O 1
ATOM 1495 N N . ALA A 1 184 ? 10.891 -19.699 -29.250 1.00 90.38 184 ALA A N 1
ATOM 1496 C CA . ALA A 1 184 ? 9.755 -19.477 -28.358 1.00 90.38 184 ALA A CA 1
ATOM 1497 C C . ALA A 1 184 ? 10.097 -18.499 -27.223 1.00 90.38 184 ALA A C 1
ATOM 1499 O O . ALA A 1 184 ? 9.298 -17.617 -26.918 1.00 90.38 184 ALA A O 1
ATOM 1500 N N . LYS A 1 185 ? 11.310 -18.586 -26.654 1.00 87.69 185 LYS A N 1
ATOM 1501 C CA . LYS A 1 185 ? 11.780 -17.631 -25.633 1.00 87.69 185 LYS A CA 1
ATOM 1502 C C . LYS A 1 185 ? 11.946 -16.223 -26.201 1.00 87.69 185 LYS A C 1
ATOM 1504 O O . LYS A 1 185 ? 11.650 -15.249 -25.513 1.00 87.69 185 LYS A O 1
ATOM 1509 N N . PHE A 1 186 ? 12.402 -16.104 -27.449 1.00 89.94 186 PHE A N 1
ATOM 1510 C CA . PHE A 1 186 ? 12.476 -14.808 -28.122 1.00 89.94 186 PHE A CA 1
ATOM 1511 C C . PHE A 1 186 ? 11.078 -14.214 -28.347 1.00 89.94 186 PHE A C 1
ATOM 1513 O O . PHE A 1 186 ? 10.852 -13.053 -28.006 1.00 89.94 186 PHE A O 1
ATOM 1520 N N . VAL A 1 187 ? 10.126 -15.011 -28.850 1.00 89.94 187 VAL A N 1
ATOM 1521 C CA . VAL A 1 187 ? 8.734 -14.570 -29.042 1.00 89.94 187 VAL A CA 1
ATOM 1522 C C . VAL A 1 187 ? 8.099 -14.154 -27.715 1.00 89.94 187 VAL A C 1
ATOM 1524 O O . VAL A 1 187 ? 7.465 -13.107 -27.653 1.00 89.94 187 VAL A O 1
ATOM 1527 N N . GLU A 1 188 ? 8.309 -14.905 -26.635 1.00 88.38 188 GLU A N 1
ATOM 1528 C CA . GLU A 1 188 ? 7.791 -14.561 -25.307 1.00 88.38 188 GLU A CA 1
ATOM 1529 C C . GLU A 1 188 ? 8.319 -13.204 -24.812 1.00 88.38 188 GLU A C 1
ATOM 1531 O O . GLU A 1 188 ? 7.541 -12.345 -24.376 1.00 88.38 188 GLU A O 1
ATOM 1536 N N . LYS A 1 189 ? 9.633 -12.968 -24.946 1.00 86.81 189 LYS A N 1
ATOM 1537 C CA . LYS A 1 189 ? 10.241 -11.664 -24.646 1.00 86.81 189 LYS A CA 1
ATOM 1538 C C . LYS A 1 189 ? 9.631 -10.565 -25.510 1.00 86.81 189 LYS A C 1
ATOM 1540 O O . LYS A 1 189 ? 9.247 -9.528 -24.977 1.00 86.81 189 LYS A O 1
ATOM 1545 N N . PHE A 1 190 ? 9.503 -10.800 -26.815 1.00 89.38 190 PHE A N 1
ATOM 1546 C CA . PHE A 1 190 ? 8.972 -9.814 -27.754 1.00 89.38 190 PHE A CA 1
ATOM 1547 C C . PHE A 1 190 ? 7.526 -9.451 -27.411 1.00 89.38 190 PHE A C 1
ATOM 1549 O O . PHE A 1 190 ? 7.201 -8.275 -27.272 1.00 89.38 190 PHE A O 1
ATOM 1556 N N . CYS A 1 191 ? 6.671 -10.448 -27.169 1.00 87.12 191 CYS A N 1
ATOM 1557 C CA . CYS A 1 191 ? 5.293 -10.241 -26.738 1.00 87.12 191 CYS A CA 1
ATOM 1558 C C . CYS A 1 191 ? 5.206 -9.477 -25.413 1.00 87.12 191 CYS A C 1
ATOM 1560 O O . CYS A 1 191 ? 4.305 -8.659 -25.244 1.00 87.12 191 CYS A O 1
ATOM 1562 N N . THR A 1 192 ? 6.128 -9.719 -24.480 1.00 85.56 192 THR A N 1
ATOM 1563 C CA . THR A 1 192 ? 6.169 -8.999 -23.201 1.00 85.56 192 THR A CA 1
ATOM 1564 C C . THR A 1 192 ? 6.443 -7.509 -23.412 1.00 85.56 192 THR A C 1
ATOM 1566 O O . THR A 1 192 ? 5.709 -6.676 -22.884 1.00 85.56 192 THR A O 1
ATOM 1569 N N . VAL A 1 193 ? 7.449 -7.164 -24.222 1.00 84.94 193 VAL A N 1
ATOM 1570 C CA . VAL A 1 193 ? 7.784 -5.761 -24.536 1.00 84.94 193 VAL A CA 1
ATOM 1571 C C . VAL A 1 193 ? 6.665 -5.103 -25.358 1.00 84.94 193 VAL A C 1
ATOM 1573 O O . VAL A 1 193 ? 6.279 -3.972 -25.074 1.00 84.94 193 VAL A O 1
ATOM 1576 N N . LEU A 1 194 ? 6.072 -5.832 -26.310 1.00 85.94 194 LEU A N 1
ATOM 1577 C CA . LEU A 1 194 ? 4.970 -5.347 -27.147 1.00 85.94 194 LEU A CA 1
ATOM 1578 C C . LEU A 1 194 ? 3.714 -5.019 -26.330 1.00 85.94 194 LEU A C 1
ATOM 1580 O O . LEU A 1 194 ? 3.076 -3.993 -26.560 1.00 85.94 194 LEU A O 1
ATOM 1584 N N . ARG A 1 195 ? 3.357 -5.867 -25.358 1.00 84.25 195 ARG A N 1
ATOM 1585 C CA . ARG A 1 195 ? 2.242 -5.586 -24.440 1.00 84.25 195 ARG A CA 1
ATOM 1586 C C . ARG A 1 195 ? 2.519 -4.353 -23.582 1.00 84.25 195 ARG A C 1
ATOM 1588 O O . ARG A 1 195 ? 1.598 -3.572 -23.373 1.00 84.25 195 ARG A O 1
ATOM 1595 N N . GLY A 1 196 ? 3.762 -4.167 -23.131 1.00 80.12 196 GLY A N 1
ATOM 1596 C CA . GLY A 1 196 ? 4.188 -2.955 -22.425 1.00 80.12 196 GLY A CA 1
ATOM 1597 C C . GLY A 1 196 ? 3.926 -1.693 -23.249 1.00 80.12 196 GLY A C 1
ATOM 1598 O O . GLY A 1 196 ? 3.193 -0.814 -22.801 1.00 80.12 196 GLY A O 1
ATOM 1599 N N . ALA A 1 197 ? 4.396 -1.667 -24.502 1.00 81.00 197 ALA A N 1
ATOM 1600 C CA . ALA A 1 197 ? 4.149 -0.560 -25.432 1.00 81.00 197 ALA A CA 1
ATOM 1601 C C . ALA A 1 197 ? 2.647 -0.273 -25.625 1.00 81.00 197 ALA A C 1
ATOM 1603 O O . ALA A 1 197 ? 2.208 0.872 -25.532 1.00 81.00 197 ALA A O 1
ATOM 1604 N N . ALA A 1 198 ? 1.846 -1.324 -25.840 1.00 77.25 198 ALA A N 1
ATOM 1605 C CA . ALA A 1 198 ? 0.403 -1.205 -26.060 1.00 77.25 198 ALA A CA 1
ATOM 1606 C C . ALA A 1 198 ? -0.371 -0.699 -24.826 1.00 77.25 198 ALA A C 1
ATOM 1608 O O . ALA A 1 198 ? -1.451 -0.120 -24.964 1.00 77.25 198 ALA A O 1
ATOM 1609 N N . CYS A 1 199 ? 0.144 -0.942 -23.619 1.00 70.31 199 CYS A N 1
ATOM 1610 C CA . CYS A 1 199 ? -0.423 -0.419 -22.378 1.00 70.31 199 CYS A CA 1
ATOM 1611 C C . CYS A 1 199 ? -0.130 1.076 -22.203 1.00 70.31 199 CYS A C 1
ATOM 1613 O O . CYS A 1 199 ? -1.010 1.800 -21.737 1.00 70.31 199 CYS A O 1
ATOM 1615 N N . CYS A 1 200 ? 1.060 1.537 -22.601 1.00 66.62 200 CYS A N 1
ATOM 1616 C CA . CYS A 1 200 ? 1.420 2.955 -22.577 1.00 66.62 200 CYS A CA 1
ATOM 1617 C C . CYS A 1 200 ? 0.607 3.761 -23.603 1.00 66.62 200 CYS A C 1
ATOM 1619 O O . CYS A 1 200 ? 0.030 4.785 -23.253 1.00 66.62 200 CYS A O 1
ATOM 1621 N N . SER A 1 201 ? 0.447 3.253 -24.832 1.00 59.19 201 SER A N 1
ATOM 1622 C CA . SER A 1 201 ? -0.263 3.963 -25.911 1.00 59.19 201 SER A CA 1
ATOM 1623 C C . SER A 1 201 ? -1.770 4.152 -25.675 1.00 59.19 201 SER A C 1
ATOM 1625 O O . SER A 1 201 ? -2.404 4.962 -26.340 1.00 59.19 201 SER A O 1
ATOM 1627 N N . ARG A 1 202 ? -2.384 3.391 -24.757 1.00 56.66 202 ARG A N 1
ATOM 1628 C CA . ARG A 1 202 ? -3.808 3.545 -24.391 1.00 56.66 202 ARG A CA 1
ATOM 1629 C C . ARG A 1 202 ? -4.059 4.593 -23.308 1.00 56.66 202 ARG A C 1
ATOM 1631 O O . ARG A 1 202 ? -5.214 4.829 -22.983 1.00 56.66 202 ARG A O 1
ATOM 1638 N N . GLN A 1 203 ? -3.015 5.161 -22.706 1.00 49.41 203 GLN A N 1
ATOM 1639 C CA . GLN A 1 203 ? -3.155 6.185 -21.665 1.00 49.41 203 GLN A CA 1
ATOM 1640 C C . GLN A 1 203 ? -3.153 7.615 -22.229 1.00 49.41 203 GLN A C 1
ATOM 1642 O O . GLN A 1 203 ? -3.420 8.550 -21.478 1.00 49.41 203 GLN A O 1
ATOM 1647 N N . GLU A 1 204 ? -2.886 7.776 -23.530 1.00 43.03 204 GLU A N 1
ATOM 1648 C CA . GLU A 1 204 ? -2.803 9.069 -24.226 1.00 43.03 204 GLU A CA 1
ATOM 1649 C C . GLU A 1 204 ? -4.093 9.476 -24.968 1.00 43.03 204 GLU A C 1
ATOM 1651 O O . GLU A 1 204 ? -4.133 10.556 -25.554 1.00 43.03 204 GLU A O 1
ATOM 1656 N N . PHE A 1 205 ? -5.150 8.653 -24.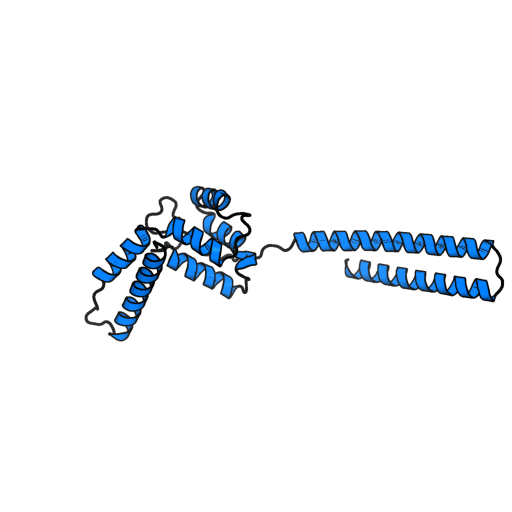917 1.00 36.62 205 PHE A N 1
ATOM 1657 C CA . PHE A 1 205 ? -6.454 8.913 -25.548 1.00 36.62 205 PHE A CA 1
ATOM 1658 C C . PHE A 1 205 ? -7.609 8.834 -24.548 1.00 36.62 205 PHE A C 1
ATOM 1660 O O . PHE A 1 205 ? -7.618 7.887 -23.726 1.00 36.62 205 PHE A O 1
#

Sequence (205 aa):
MVDTLVDTMRATEEELQKTVAAFQQLIIKGATQKDFDANEKRQATLARALKRMKEDFEGYQLKKENKKEVNVPKNLPALQLEGDKDAVPSKTKFETIDRFVDVFEMVLYQHQLAQDSHWEACLISSLQHSMDKITWFKEHLMDKQLNWAAAKKVIKKQYGGDHSLSWYLEKLTNMKASKHENPAKFVEKFCTVLRGAACCSRQEF

Organism: Absidia glauca (NCBI:txid4829)

Foldseek 3Di:
DLVVLVVVLVVLVVVLVVLVVVLVVCVVVVHDPVVNVVSVVSNVVSVVVSVVSVVVSVVVVVVVVVPPPLPADPPQAAAAAPPDPLDDPVGDHDPAPVVNVVSRVVVCVVVVHDQQVRVLVNVCVNHVSDPVVVVVCVVPPPPPSDGNVRVSLVSCVVGVPPSVLVSLVVCLVPQDADPPHDPVVSVVVNVVSVVSNVVSVVSVD